Protein AF-A0A7X3RBG2-F1 (afdb_monomer_lite)

Sequence (226 aa):
MPNIDRRIVFILVALAVIIPMLLSINLTVSLSEPTLKFYTYVETLPAGSTIMVAFDYGPSSLAELNPMAKALLKQCFDRDIRVIGITLVVDALTLANALIQEVAAEKGAVEGEDYVFLGFRPGAVQVILGMGTDIASVYDTDYNGTAIGEIPMMQDITNYDQIDLLVDFASSDTVESWIIYANVQYDQKIAAGVTGVIIAQMFPYLQTGQLVGLLSGILGAAEYEN

Radius of gyration: 20.17 Å; chains: 1; bounding box: 55×37×64 Å

Structure (mmCIF, N/CA/C/O backbone):
data_AF-A0A7X3RBG2-F1
#
_entry.id   AF-A0A7X3RBG2-F1
#
loop_
_atom_site.group_PDB
_atom_site.id
_atom_site.type_symbol
_atom_site.label_atom_id
_atom_site.label_alt_id
_atom_site.label_comp_id
_atom_site.label_asym_id
_atom_site.label_entity_id
_atom_site.label_seq_id
_atom_site.pdbx_PDB_ins_code
_atom_site.Cartn_x
_atom_site.Cartn_y
_atom_site.Cartn_z
_atom_site.occupancy
_atom_site.B_iso_or_equiv
_atom_site.auth_seq_id
_atom_site.auth_comp_id
_atom_site.auth_asym_id
_atom_site.auth_atom_id
_atom_site.pdbx_PDB_model_num
ATOM 1 N N . MET A 1 1 ? 38.662 3.212 -44.322 1.00 49.75 1 MET A N 1
ATOM 2 C CA . MET A 1 1 ? 37.472 3.173 -43.444 1.00 49.75 1 MET A CA 1
ATOM 3 C C . MET A 1 1 ? 36.313 3.768 -44.229 1.00 49.75 1 MET A C 1
ATOM 5 O O . MET A 1 1 ? 36.508 4.858 -44.757 1.00 49.75 1 MET A O 1
ATOM 9 N N . PRO A 1 2 ? 35.184 3.066 -44.422 1.00 52.75 2 PRO A N 1
ATOM 10 C CA . PRO A 1 2 ? 34.081 3.589 -45.221 1.00 52.75 2 PRO A CA 1
ATOM 11 C C . PRO A 1 2 ? 33.508 4.831 -44.537 1.00 52.75 2 PRO A C 1
ATOM 13 O O . PRO A 1 2 ? 33.156 4.789 -43.360 1.00 52.75 2 PRO A O 1
ATOM 16 N N . ASN A 1 3 ? 33.457 5.939 -45.269 1.00 66.00 3 ASN A N 1
ATOM 17 C CA . ASN A 1 3 ? 32.919 7.208 -44.798 1.00 66.00 3 ASN A CA 1
ATOM 18 C C . ASN A 1 3 ? 31.389 7.127 -44.932 1.00 66.00 3 ASN A C 1
ATOM 20 O O . ASN A 1 3 ? 30.832 7.521 -45.954 1.00 66.00 3 ASN A O 1
ATOM 24 N N . ILE A 1 4 ? 30.724 6.481 -43.967 1.00 72.62 4 ILE A N 1
ATOM 25 C CA . ILE A 1 4 ? 29.260 6.373 -43.966 1.00 72.62 4 ILE A CA 1
ATOM 26 C C . 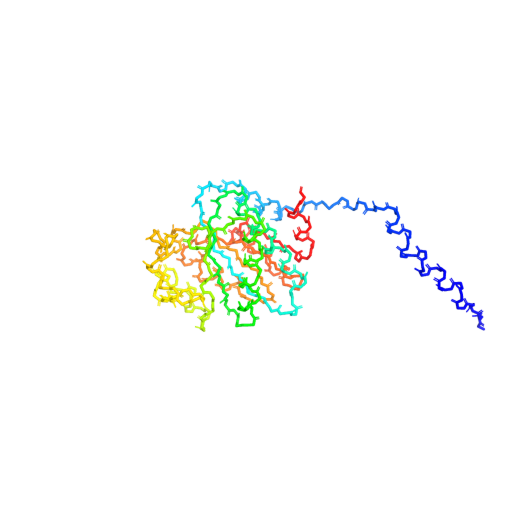ILE A 1 4 ? 28.691 7.788 -43.840 1.00 72.62 4 ILE A C 1
ATOM 28 O O . ILE A 1 4 ? 28.940 8.484 -42.854 1.00 72.62 4 ILE A O 1
ATOM 32 N N . ASP A 1 5 ? 27.938 8.211 -44.855 1.00 80.88 5 ASP A N 1
ATOM 33 C CA . ASP A 1 5 ? 27.254 9.499 -44.857 1.00 80.88 5 ASP A CA 1
ATOM 34 C C . ASP A 1 5 ? 26.276 9.549 -43.676 1.00 80.88 5 ASP A C 1
ATOM 36 O O . ASP A 1 5 ? 25.376 8.713 -43.541 1.00 80.88 5 ASP A O 1
ATOM 40 N N . ARG A 1 6 ? 26.452 10.550 -42.808 1.00 80.88 6 ARG A N 1
ATOM 41 C CA . ARG A 1 6 ? 25.640 10.755 -41.602 1.00 80.88 6 ARG A CA 1
ATOM 42 C C . ARG A 1 6 ? 24.146 10.825 -41.921 1.00 80.88 6 ARG A C 1
ATOM 44 O O . ARG A 1 6 ? 23.339 10.437 -41.085 1.00 80.88 6 ARG A O 1
ATOM 51 N N . ARG A 1 7 ? 23.766 11.256 -43.128 1.00 87.44 7 ARG A N 1
ATOM 52 C CA . ARG A 1 7 ? 22.367 11.297 -43.585 1.00 87.44 7 ARG A CA 1
ATOM 53 C C . ARG A 1 7 ? 21.734 9.909 -43.642 1.00 87.44 7 ARG A C 1
ATOM 55 O O . ARG A 1 7 ? 20.583 9.760 -43.251 1.00 87.44 7 ARG A O 1
ATOM 62 N N . ILE A 1 8 ? 22.488 8.896 -44.069 1.00 87.31 8 ILE A N 1
ATOM 63 C CA . ILE A 1 8 ? 22.012 7.507 -44.121 1.00 87.31 8 ILE A CA 1
ATOM 64 C C . ILE A 1 8 ? 21.794 6.983 -42.699 1.00 87.31 8 ILE A C 1
ATOM 66 O O . ILE A 1 8 ? 20.785 6.338 -42.436 1.00 87.31 8 ILE A O 1
ATOM 70 N N . VAL A 1 9 ? 22.685 7.332 -41.765 1.00 84.81 9 VAL A N 1
ATOM 71 C CA . VAL A 1 9 ? 22.522 6.991 -40.343 1.00 84.81 9 VAL A CA 1
ATOM 72 C C . VAL A 1 9 ? 21.266 7.647 -39.766 1.00 84.81 9 VAL A C 1
ATOM 74 O O . VAL A 1 9 ? 20.468 6.960 -39.138 1.00 84.81 9 VAL A O 1
ATOM 77 N N . PHE A 1 10 ? 21.031 8.937 -40.031 1.00 87.81 10 PHE A N 1
ATOM 78 C CA . PHE A 1 10 ? 19.821 9.623 -39.564 1.00 87.81 10 PHE A CA 1
ATOM 79 C C . PHE A 1 10 ? 18.537 9.039 -40.159 1.00 87.81 10 PHE A C 1
ATOM 81 O O . PHE A 1 10 ? 17.554 8.912 -39.439 1.00 87.81 10 PHE A O 1
ATOM 88 N N . ILE A 1 11 ? 18.544 8.640 -41.434 1.00 91.75 11 ILE A N 1
ATOM 89 C CA . ILE A 1 11 ? 17.393 7.977 -42.060 1.00 91.75 11 ILE A CA 1
ATOM 90 C C . ILE A 1 11 ? 17.148 6.608 -41.420 1.00 91.75 11 ILE A C 1
ATOM 92 O O . ILE A 1 11 ? 16.007 6.291 -41.105 1.00 91.75 11 ILE A O 1
ATOM 96 N N . LEU A 1 12 ? 18.192 5.812 -41.177 1.00 89.25 12 LEU A N 1
ATOM 97 C CA . LEU A 1 12 ? 18.048 4.506 -40.529 1.00 89.25 12 LEU A CA 1
ATOM 98 C C . LEU A 1 12 ? 17.534 4.628 -39.089 1.00 89.25 12 LEU A C 1
ATOM 100 O O . LEU A 1 12 ? 16.659 3.862 -38.700 1.00 89.25 12 LEU A O 1
ATOM 104 N N . VAL A 1 13 ? 18.017 5.610 -38.323 1.00 86.31 13 VAL A N 1
ATOM 105 C CA . VAL A 1 13 ? 17.517 5.890 -36.966 1.00 86.31 13 VAL A CA 1
ATOM 106 C C . VAL A 1 13 ? 16.071 6.390 -37.006 1.00 86.31 13 VAL A C 1
ATOM 108 O O . VAL A 1 13 ? 15.242 5.908 -36.241 1.00 86.31 13 VAL A O 1
ATOM 111 N N . ALA A 1 14 ? 15.735 7.303 -37.923 1.00 89.88 14 ALA A N 1
ATOM 112 C CA . ALA A 1 14 ? 14.367 7.792 -38.086 1.00 89.88 14 ALA A CA 1
ATOM 113 C C . ALA A 1 14 ? 13.408 6.655 -38.458 1.00 89.88 14 ALA A C 1
ATOM 115 O O . ALA A 1 14 ? 12.343 6.537 -37.865 1.00 89.88 14 ALA A O 1
ATOM 116 N N . LEU A 1 15 ? 13.803 5.774 -39.380 1.00 91.62 15 LEU A N 1
ATOM 117 C CA . LEU A 1 15 ? 13.029 4.585 -39.729 1.00 91.62 15 LEU A CA 1
ATOM 118 C C . LEU A 1 15 ? 12.917 3.615 -38.546 1.00 91.62 15 LEU A C 1
ATOM 120 O O . LEU A 1 15 ? 11.834 3.094 -38.314 1.00 91.62 15 LEU A O 1
ATOM 124 N N . ALA A 1 16 ? 13.972 3.423 -37.752 1.00 84.31 16 ALA A N 1
ATOM 125 C CA . ALA A 1 16 ? 13.932 2.567 -36.565 1.00 84.31 16 ALA A CA 1
ATOM 126 C C . ALA A 1 16 ? 12.965 3.067 -35.475 1.00 84.31 16 ALA A C 1
ATOM 128 O O . ALA A 1 16 ? 12.502 2.259 -34.679 1.00 84.31 16 ALA A O 1
ATOM 129 N N . VAL A 1 17 ? 12.636 4.364 -35.448 1.00 83.31 17 VAL A N 1
ATOM 130 C CA . VAL A 1 17 ? 11.634 4.941 -34.531 1.00 83.31 17 VAL A CA 1
ATOM 131 C C . VAL A 1 17 ? 10.245 4.993 -35.178 1.00 83.31 17 VAL A C 1
ATOM 133 O O . VAL A 1 17 ? 9.259 4.587 -34.568 1.00 83.31 17 VAL A O 1
ATOM 136 N N . ILE A 1 18 ? 10.156 5.445 -36.432 1.00 86.06 18 ILE A N 1
ATOM 137 C CA . ILE A 1 18 ? 8.888 5.621 -37.154 1.00 86.06 18 ILE A CA 1
ATOM 138 C C . ILE A 1 18 ? 8.233 4.271 -37.467 1.00 86.06 18 ILE A C 1
ATOM 140 O O . ILE A 1 18 ? 7.017 4.152 -37.357 1.00 86.06 18 ILE A O 1
ATOM 144 N N . ILE A 1 19 ? 9.008 3.248 -37.844 1.00 84.62 19 ILE A N 1
ATOM 145 C CA . ILE A 1 19 ? 8.462 1.941 -38.235 1.00 84.62 19 ILE A CA 1
ATOM 146 C C . ILE A 1 19 ? 7.729 1.264 -37.061 1.00 84.62 19 ILE A C 1
ATOM 148 O O . ILE A 1 19 ? 6.564 0.922 -37.254 1.00 84.62 19 ILE A O 1
ATOM 152 N N . PRO A 1 20 ? 8.309 1.110 -35.849 1.00 75.38 20 PRO A N 1
ATOM 153 C CA . PRO A 1 20 ? 7.576 0.557 -34.707 1.00 75.38 20 PRO A CA 1
ATOM 154 C C . PRO A 1 20 ? 6.354 1.392 -34.310 1.00 75.38 20 PRO A C 1
ATOM 156 O O . PRO A 1 20 ? 5.324 0.820 -33.964 1.00 75.38 20 PRO A O 1
ATOM 159 N N . MET A 1 21 ? 6.445 2.726 -34.404 1.00 77.25 21 MET A N 1
ATOM 160 C CA . MET A 1 21 ? 5.321 3.626 -34.111 1.00 77.25 21 MET A CA 1
ATOM 161 C C . MET A 1 21 ? 4.158 3.459 -35.099 1.00 77.25 21 MET A C 1
ATOM 163 O O . MET A 1 21 ? 3.005 3.467 -34.681 1.00 77.25 21 MET A O 1
ATOM 167 N N . LEU A 1 22 ? 4.440 3.299 -36.398 1.00 79.31 22 LEU A N 1
ATOM 168 C CA . LEU A 1 22 ? 3.416 3.084 -37.429 1.00 79.31 22 LEU A CA 1
ATOM 169 C C . LEU A 1 22 ? 2.857 1.660 -37.424 1.00 79.31 22 LEU A C 1
ATOM 171 O O . LEU A 1 22 ? 1.724 1.451 -37.850 1.00 79.31 22 LEU A O 1
ATOM 175 N N . LEU A 1 23 ? 3.651 0.683 -36.985 1.00 75.25 23 LEU A N 1
ATOM 176 C CA . LEU A 1 23 ? 3.256 -0.721 -37.004 1.00 75.25 23 LEU A CA 1
ATOM 177 C C . LEU A 1 23 ? 2.390 -1.144 -35.817 1.00 75.25 23 LEU A C 1
ATOM 179 O O . LEU A 1 23 ? 1.984 -2.301 -35.820 1.00 75.25 23 LEU A O 1
ATOM 183 N N . SER A 1 24 ? 2.099 -0.259 -34.847 1.00 55.47 24 SER A N 1
ATOM 184 C CA . SER A 1 24 ? 1.293 -0.565 -33.649 1.00 55.47 24 SER A CA 1
ATOM 185 C C . SER A 1 24 ? 1.546 -1.993 -33.174 1.00 55.47 24 SER A C 1
ATOM 187 O O . SER A 1 24 ? 0.630 -2.816 -33.161 1.00 55.47 24 SER A O 1
ATOM 189 N N . ILE A 1 25 ? 2.820 -2.325 -32.924 1.00 57.72 25 ILE A N 1
ATOM 190 C CA . ILE A 1 25 ? 3.200 -3.675 -32.515 1.00 57.72 25 ILE A CA 1
ATOM 191 C C . ILE A 1 25 ? 2.543 -3.907 -31.156 1.00 57.72 25 ILE A C 1
ATOM 193 O O . ILE A 1 25 ? 3.086 -3.541 -30.118 1.00 57.72 25 ILE A O 1
ATOM 197 N N . ASN A 1 26 ? 1.350 -4.493 -31.187 1.00 51.88 26 ASN A N 1
ATOM 198 C CA . ASN A 1 26 ? 0.650 -4.994 -30.025 1.00 51.88 26 ASN A CA 1
ATOM 199 C C . ASN A 1 26 ? 1.429 -6.230 -29.585 1.00 51.88 26 ASN A C 1
ATOM 201 O O . ASN A 1 26 ? 1.140 -7.350 -30.004 1.00 51.88 26 ASN A O 1
ATOM 205 N N . LEU A 1 27 ? 2.493 -6.007 -28.815 1.00 57.50 27 LEU A N 1
ATOM 206 C CA . LEU A 1 27 ? 3.120 -7.062 -28.039 1.00 57.50 27 LEU A CA 1
ATOM 207 C C . LEU A 1 27 ? 2.026 -7.592 -27.119 1.00 57.50 27 LEU A C 1
ATOM 209 O O . LEU A 1 27 ? 1.618 -6.904 -26.190 1.00 57.50 27 LEU A O 1
ATOM 213 N N . THR A 1 28 ? 1.501 -8.778 -27.428 1.00 54.00 28 THR A N 1
ATOM 214 C CA . THR A 1 28 ? 0.614 -9.494 -26.516 1.00 54.00 28 THR A CA 1
ATOM 215 C C . THR A 1 28 ? 1.400 -9.713 -25.235 1.00 54.00 28 THR A C 1
ATOM 217 O O . THR A 1 28 ? 2.321 -10.531 -25.197 1.00 54.00 28 THR A O 1
ATOM 220 N N . VAL A 1 29 ? 1.087 -8.925 -24.213 1.00 61.50 29 VAL A N 1
ATOM 221 C CA . VAL A 1 29 ? 1.675 -9.092 -22.895 1.00 61.50 29 VAL A CA 1
ATOM 222 C C . VAL A 1 29 ? 1.041 -10.355 -22.327 1.00 61.50 29 VAL A C 1
ATOM 224 O O . VAL A 1 29 ? -0.153 -10.396 -22.048 1.00 61.50 29 VAL A O 1
ATOM 227 N N . SER A 1 30 ? 1.807 -11.442 -22.283 1.00 65.62 30 SER A N 1
ATOM 228 C CA . SER A 1 30 ? 1.330 -12.683 -21.682 1.00 65.62 30 SER A CA 1
ATOM 229 C C . SER A 1 30 ? 1.331 -12.495 -20.172 1.00 65.62 30 SER A C 1
ATOM 231 O O . SER A 1 30 ? 2.406 -12.436 -19.586 1.00 65.62 30 SER A O 1
ATOM 233 N N . LEU A 1 31 ? 0.145 -12.436 -19.566 1.00 75.19 31 LEU A N 1
ATOM 234 C CA . LEU A 1 31 ? -0.041 -12.402 -18.115 1.00 75.19 31 LEU A CA 1
ATOM 235 C C . LEU A 1 31 ? 0.799 -13.489 -17.436 1.00 75.19 31 LEU A C 1
ATOM 237 O O . LEU A 1 31 ? 0.636 -14.682 -17.719 1.00 75.19 31 LEU A O 1
ATOM 241 N N . SER A 1 32 ? 1.699 -13.084 -16.541 1.00 85.06 32 SER A N 1
ATOM 242 C CA . SER A 1 32 ? 2.432 -14.033 -15.712 1.00 85.06 32 SER A CA 1
ATOM 243 C C . SER A 1 32 ? 1.528 -14.591 -14.605 1.00 85.06 32 SER A C 1
ATOM 245 O O . SER A 1 32 ? 0.623 -13.918 -14.109 1.00 85.06 32 SER A O 1
ATOM 247 N N . GLU A 1 33 ? 1.759 -15.844 -14.196 1.00 88.75 33 GLU A N 1
ATOM 248 C CA . GLU A 1 33 ? 0.973 -16.482 -13.128 1.00 88.75 33 GLU A CA 1
ATOM 249 C C . GLU A 1 33 ? 0.966 -15.672 -11.809 1.00 88.75 33 GLU A C 1
ATOM 251 O O . GLU A 1 33 ? -0.105 -15.556 -11.206 1.00 88.75 33 GLU A O 1
ATOM 256 N N . PRO A 1 34 ? 2.089 -15.073 -11.349 1.00 91.00 34 PRO A N 1
ATOM 257 C CA . PRO A 1 34 ? 2.092 -14.247 -10.140 1.00 91.00 34 PRO A CA 1
ATOM 258 C C . PRO A 1 34 ? 1.221 -12.990 -10.255 1.00 91.00 34 PRO A C 1
ATOM 260 O O . PRO A 1 34 ? 0.485 -12.688 -9.312 1.00 91.00 34 PRO A O 1
ATOM 263 N N . THR A 1 35 ? 1.256 -12.309 -11.407 1.00 91.62 35 THR A N 1
ATOM 264 C CA . THR A 1 35 ? 0.418 -11.132 -11.678 1.00 91.62 35 THR A CA 1
ATOM 265 C C . THR A 1 35 ? -1.057 -11.513 -11.727 1.00 91.62 35 THR A C 1
ATOM 267 O O . THR A 1 35 ? -1.882 -10.857 -11.097 1.00 91.62 35 THR A O 1
ATOM 270 N N . LEU A 1 36 ? -1.400 -12.617 -12.400 1.00 90.38 36 LEU A N 1
ATOM 271 C CA . LEU A 1 36 ? -2.782 -13.091 -12.477 1.00 90.38 36 LEU A CA 1
ATOM 272 C C . LEU A 1 36 ? -3.336 -13.461 -11.095 1.00 90.38 36 LEU A C 1
ATOM 274 O O . LEU A 1 36 ? -4.484 -13.139 -10.797 1.00 90.38 36 LEU A O 1
ATOM 278 N N . LYS A 1 37 ? -2.534 -14.107 -10.236 1.00 92.56 37 LYS A N 1
ATOM 279 C CA . LYS A 1 37 ? -2.923 -14.394 -8.844 1.00 92.56 37 LYS A CA 1
ATOM 280 C C . LYS A 1 37 ? -3.157 -13.116 -8.053 1.00 92.56 37 LYS A C 1
ATOM 282 O O . LYS A 1 37 ? -4.169 -13.025 -7.369 1.00 92.56 37 LYS A O 1
ATOM 287 N N . PHE A 1 38 ? -2.259 -12.140 -8.185 1.00 95.56 38 PHE A N 1
ATOM 288 C CA . PHE A 1 38 ? -2.380 -10.838 -7.536 1.00 95.56 38 PHE A CA 1
ATOM 289 C C . PHE A 1 38 ? -3.678 -10.125 -7.961 1.00 95.56 38 PHE A C 1
ATOM 291 O O . PHE A 1 38 ? -4.513 -9.815 -7.113 1.00 95.56 38 PHE A O 1
ATOM 298 N N . TYR A 1 39 ? -3.897 -9.966 -9.270 1.00 95.12 39 TYR A N 1
ATOM 299 C CA . TYR A 1 39 ? -5.104 -9.348 -9.828 1.00 95.12 39 TYR A CA 1
ATOM 300 C C . TYR A 1 39 ? -6.375 -10.081 -9.405 1.00 95.12 39 TYR A C 1
ATOM 302 O O . TYR A 1 39 ? -7.311 -9.462 -8.911 1.00 95.12 39 TYR A O 1
ATOM 310 N N . THR A 1 40 ? -6.399 -11.409 -9.548 1.00 94.62 40 THR A N 1
ATOM 311 C CA . THR A 1 40 ? -7.575 -12.221 -9.209 1.00 94.62 40 THR A CA 1
ATOM 312 C C . THR A 1 40 ? -7.880 -12.160 -7.717 1.00 94.62 40 THR A C 1
ATOM 314 O O . THR A 1 40 ? -9.046 -12.124 -7.344 1.00 94.62 40 THR A O 1
ATOM 317 N N . TYR A 1 41 ? -6.862 -12.125 -6.850 1.00 96.81 41 TYR A N 1
ATOM 318 C CA . TYR A 1 41 ? -7.078 -11.984 -5.412 1.00 96.81 41 TYR A CA 1
ATOM 319 C C . TYR A 1 41 ? -7.851 -10.697 -5.123 1.00 96.81 41 TYR A C 1
ATOM 321 O O . TYR A 1 41 ? -8.933 -10.762 -4.542 1.00 96.81 41 TYR A O 1
ATOM 329 N N . VAL A 1 42 ? -7.355 -9.555 -5.618 1.00 97.75 42 VAL A N 1
ATOM 330 C CA . VAL A 1 42 ? -8.030 -8.258 -5.467 1.00 97.75 42 VAL A CA 1
ATOM 331 C C . VAL A 1 42 ? -9.416 -8.292 -6.107 1.00 97.75 42 VAL A C 1
ATOM 333 O O . VAL A 1 42 ? -10.366 -7.855 -5.472 1.00 97.75 42 VAL A O 1
ATOM 336 N N . GLU A 1 43 ? -9.564 -8.884 -7.296 1.00 96.56 43 GLU A N 1
ATOM 337 C CA . GLU A 1 43 ? -10.827 -9.005 -8.044 1.00 96.56 43 GLU A CA 1
ATOM 338 C C . GLU A 1 43 ? -11.882 -9.882 -7.353 1.00 96.56 43 GLU A C 1
ATOM 340 O O . GLU A 1 43 ? -13.066 -9.811 -7.667 1.00 96.56 43 GLU A O 1
ATOM 345 N N . THR A 1 44 ? -11.483 -10.739 -6.417 1.00 97.12 44 THR A N 1
ATOM 346 C CA . THR A 1 44 ? -12.417 -11.619 -5.696 1.00 97.12 44 THR A CA 1
ATOM 347 C C . THR A 1 44 ? -12.848 -11.067 -4.344 1.00 97.12 44 THR A C 1
ATOM 349 O O . THR A 1 44 ? -13.800 -11.591 -3.762 1.00 97.12 44 THR A O 1
ATOM 352 N N . LEU A 1 45 ? -12.205 -10.000 -3.857 1.00 98.06 45 LEU A N 1
ATOM 353 C CA . LEU A 1 45 ? -12.606 -9.350 -2.611 1.00 98.06 45 LEU A CA 1
ATOM 354 C C . LEU A 1 45 ? -14.012 -8.749 -2.746 1.00 98.06 45 LEU A C 1
ATOM 356 O O . LEU A 1 45 ? -14.327 -8.182 -3.799 1.00 98.06 45 LEU A O 1
ATOM 360 N N . PRO A 1 46 ? -14.875 -8.876 -1.728 1.00 97.88 46 PRO A N 1
ATOM 361 C CA . PRO A 1 46 ? -16.196 -8.267 -1.747 1.00 97.88 46 PRO A CA 1
ATOM 362 C C . PRO A 1 46 ? -16.109 -6.734 -1.704 1.00 97.88 46 PRO A C 1
ATOM 364 O O . PRO A 1 46 ? -15.167 -6.161 -1.162 1.00 97.88 46 PRO A O 1
ATOM 367 N N . ALA A 1 47 ? -17.131 -6.065 -2.238 1.00 97.69 47 ALA A N 1
ATOM 368 C CA . ALA A 1 47 ? -17.301 -4.625 -2.054 1.00 97.69 47 ALA A CA 1
ATOM 369 C C . ALA A 1 47 ? -17.339 -4.275 -0.553 1.00 97.69 47 ALA A C 1
ATOM 371 O O . ALA A 1 47 ? -17.940 -5.001 0.244 1.00 97.69 47 ALA A O 1
ATOM 372 N N . GLY A 1 48 ? -16.701 -3.170 -0.172 1.00 96.81 48 GLY A N 1
ATOM 373 C CA . GLY A 1 48 ? -16.535 -2.737 1.218 1.00 96.81 48 GLY A CA 1
ATOM 374 C C . GLY A 1 48 ? -15.316 -3.326 1.943 1.00 96.81 48 GLY A C 1
ATOM 375 O O . GLY A 1 48 ? -15.016 -2.882 3.060 1.00 96.81 48 GLY A O 1
ATOM 376 N N . SER A 1 49 ? -14.597 -4.271 1.320 1.00 98.56 49 SER A N 1
ATOM 377 C CA . SER A 1 49 ? -13.285 -4.732 1.794 1.00 98.56 49 SER A CA 1
ATOM 378 C C . SER A 1 49 ? -12.294 -3.581 1.943 1.00 98.56 49 SER A C 1
ATOM 380 O O . SER A 1 49 ? -12.432 -2.541 1.297 1.00 98.56 49 SER A O 1
ATOM 382 N N . THR A 1 50 ? -11.275 -3.785 2.774 1.00 98.75 50 THR A N 1
ATOM 383 C CA . THR A 1 50 ? -10.220 -2.799 3.018 1.00 98.75 50 THR A CA 1
ATOM 384 C C . THR A 1 50 ? -8.858 -3.353 2.637 1.00 98.75 50 THR A C 1
ATOM 386 O O . THR A 1 50 ? -8.445 -4.406 3.123 1.00 98.75 50 THR A O 1
ATOM 389 N N . ILE A 1 51 ? -8.120 -2.602 1.822 1.00 98.75 51 ILE A N 1
ATOM 390 C CA . ILE A 1 51 ? -6.728 -2.895 1.478 1.00 98.75 51 ILE A CA 1
ATOM 391 C C . ILE A 1 51 ? -5.819 -1.820 2.068 1.00 98.75 51 ILE A C 1
ATOM 393 O O . ILE A 1 51 ? -6.047 -0.623 1.889 1.00 98.75 51 ILE A O 1
ATOM 397 N N . MET A 1 52 ? -4.751 -2.252 2.736 1.00 98.88 52 MET A N 1
ATOM 398 C CA . MET A 1 52 ? -3.653 -1.378 3.131 1.00 98.88 52 MET A CA 1
ATOM 399 C C . MET A 1 52 ? -2.595 -1.361 2.029 1.00 98.88 52 MET A C 1
ATOM 401 O O . MET A 1 52 ? -2.148 -2.414 1.583 1.00 98.88 52 MET A O 1
ATOM 405 N N . VAL A 1 53 ? -2.179 -0.175 1.595 1.00 98.88 53 VAL A N 1
ATOM 406 C CA . VAL A 1 53 ? -1.175 -0.000 0.542 1.00 98.88 53 VAL A CA 1
ATOM 407 C C . VAL A 1 53 ? 0.021 0.759 1.103 1.00 98.88 53 VAL A C 1
ATOM 409 O O . VAL A 1 53 ? -0.093 1.929 1.471 1.00 98.88 53 VAL A O 1
ATOM 412 N N . ALA A 1 54 ? 1.171 0.093 1.159 1.00 98.69 54 ALA A N 1
ATOM 413 C CA . ALA A 1 54 ? 2.451 0.702 1.480 1.00 98.69 54 ALA A CA 1
ATOM 414 C C . ALA A 1 54 ? 3.138 1.172 0.191 1.00 98.69 54 ALA A C 1
ATOM 416 O O . ALA A 1 54 ? 3.343 0.407 -0.752 1.00 98.69 54 ALA A O 1
ATOM 417 N N . PHE A 1 55 ? 3.458 2.462 0.136 1.00 98.50 55 PHE A N 1
ATOM 418 C CA . PHE A 1 55 ? 4.180 3.080 -0.972 1.00 98.50 55 PHE A CA 1
ATOM 419 C C . PHE A 1 55 ? 5.651 3.213 -0.575 1.00 98.50 55 PHE A C 1
ATOM 421 O O . PHE A 1 55 ? 6.119 4.302 -0.249 1.00 98.50 55 PHE A O 1
ATOM 428 N N . ASP A 1 56 ? 6.389 2.108 -0.557 1.00 97.81 56 ASP A N 1
ATOM 429 C CA . ASP A 1 56 ? 7.766 2.046 -0.055 1.00 97.81 56 ASP A CA 1
ATOM 430 C C . ASP A 1 56 ? 8.799 2.277 -1.175 1.00 97.81 56 ASP A C 1
ATOM 432 O O . ASP A 1 56 ? 9.762 1.527 -1.396 1.00 97.81 56 ASP A O 1
ATOM 436 N N . TYR A 1 57 ? 8.595 3.375 -1.913 1.00 96.38 57 TYR A N 1
ATOM 437 C CA . TYR A 1 57 ? 9.451 3.772 -3.025 1.00 96.38 57 TYR A CA 1
ATOM 438 C C . TYR A 1 57 ? 9.632 5.276 -3.202 1.00 96.38 57 TYR A C 1
ATOM 440 O O . TYR A 1 57 ? 8.701 6.071 -3.116 1.00 96.38 57 TYR A O 1
ATOM 448 N N . GLY A 1 58 ? 10.869 5.662 -3.512 1.00 95.12 58 GLY A N 1
ATOM 449 C CA . GLY A 1 58 ? 11.239 7.047 -3.778 1.00 95.12 58 GLY A CA 1
ATOM 450 C C . GLY A 1 58 ? 11.260 7.406 -5.271 1.00 95.12 58 GLY A C 1
ATOM 451 O O . GLY A 1 58 ? 10.987 6.576 -6.144 1.00 95.12 58 GLY A O 1
ATOM 452 N N . PRO A 1 59 ? 11.676 8.643 -5.599 1.00 94.75 59 PRO A N 1
ATOM 453 C CA . PRO A 1 59 ? 11.748 9.135 -6.977 1.00 94.75 59 PRO A CA 1
ATOM 454 C C . PRO A 1 59 ? 12.596 8.282 -7.937 1.00 94.75 59 PRO A C 1
ATOM 456 O O . PRO A 1 59 ? 12.360 8.304 -9.143 1.00 94.75 59 PRO A O 1
ATOM 459 N N . SER A 1 60 ? 13.583 7.536 -7.430 1.00 93.94 60 SER A N 1
ATOM 460 C CA . SER A 1 60 ? 14.490 6.708 -8.239 1.00 93.94 60 SER A CA 1
ATOM 461 C C . SER A 1 60 ? 13.826 5.471 -8.853 1.00 93.94 60 SER A C 1
ATOM 463 O O . SER A 1 60 ? 14.261 5.026 -9.911 1.00 93.94 60 SER A O 1
ATOM 465 N N . SER A 1 61 ? 12.786 4.930 -8.217 1.00 94.56 61 SER A N 1
ATOM 466 C CA . SER A 1 61 ? 12.040 3.736 -8.648 1.00 94.56 61 SER A CA 1
ATOM 467 C C . SER A 1 61 ? 10.595 4.052 -9.059 1.00 94.56 61 SER A C 1
ATOM 469 O O . SER A 1 61 ? 9.855 3.165 -9.489 1.00 94.56 61 SER A O 1
ATOM 471 N N . LEU A 1 62 ? 10.220 5.335 -9.014 1.00 94.06 62 LEU A N 1
ATOM 472 C CA . LEU A 1 62 ? 8.915 5.876 -9.398 1.00 94.06 62 LEU A CA 1
ATOM 473 C C . LEU A 1 62 ? 8.408 5.333 -10.739 1.00 94.06 62 LEU A C 1
ATOM 475 O O . LEU A 1 62 ? 7.263 4.905 -10.840 1.00 94.06 62 LEU A O 1
ATOM 479 N N . ALA A 1 63 ? 9.254 5.356 -11.770 1.00 92.31 63 ALA A N 1
ATOM 480 C CA . ALA A 1 63 ? 8.855 4.972 -13.123 1.00 92.31 63 ALA A CA 1
ATOM 481 C C . ALA A 1 63 ? 8.438 3.495 -13.237 1.00 92.31 63 ALA A C 1
ATOM 483 O O . ALA A 1 63 ? 7.672 3.155 -14.134 1.00 92.31 63 ALA A O 1
ATOM 484 N N . GLU A 1 64 ? 8.925 2.631 -12.340 1.00 93.12 64 GLU A N 1
ATOM 485 C CA . GLU A 1 64 ? 8.551 1.216 -12.300 1.00 93.12 64 GLU A CA 1
ATOM 486 C C . GLU A 1 64 ? 7.331 0.968 -11.412 1.00 93.12 64 GLU A C 1
ATOM 488 O O . GLU A 1 64 ? 6.435 0.226 -11.802 1.00 93.12 64 GLU A O 1
ATOM 493 N N . LEU A 1 65 ? 7.299 1.576 -10.224 1.00 95.88 65 LEU A N 1
ATOM 494 C CA . LEU A 1 65 ? 6.358 1.200 -9.165 1.00 95.88 65 LEU A CA 1
ATOM 495 C C . LEU A 1 65 ? 5.062 2.009 -9.187 1.00 95.88 65 LEU A C 1
ATOM 497 O O . LEU A 1 65 ? 3.988 1.467 -8.934 1.00 95.88 65 LEU A O 1
ATOM 501 N N . ASN A 1 66 ? 5.139 3.288 -9.554 1.00 95.75 66 ASN A N 1
ATOM 502 C CA . ASN A 1 66 ? 3.980 4.177 -9.560 1.00 95.75 66 ASN A CA 1
ATOM 503 C C . ASN A 1 66 ? 2.868 3.729 -10.520 1.00 95.75 66 ASN A C 1
ATOM 505 O O . ASN A 1 66 ? 1.705 3.816 -10.135 1.00 95.75 66 ASN A O 1
ATOM 509 N N . PRO A 1 67 ? 3.168 3.219 -11.734 1.00 95.62 67 PRO A N 1
ATOM 510 C CA . PRO A 1 67 ? 2.137 2.656 -12.603 1.00 95.62 67 PRO A CA 1
ATOM 511 C C . PRO A 1 67 ? 1.429 1.440 -11.989 1.00 95.62 67 PRO A C 1
ATOM 513 O O . PRO A 1 67 ? 0.216 1.325 -12.126 1.00 95.62 67 PRO A O 1
ATOM 516 N N . MET A 1 68 ? 2.146 0.570 -11.265 1.00 96.12 68 MET A N 1
ATOM 517 C CA . MET A 1 68 ? 1.531 -0.585 -10.595 1.00 96.12 68 MET A CA 1
ATOM 518 C C . MET A 1 68 ? 0.605 -0.147 -9.458 1.00 96.12 68 MET A C 1
ATOM 520 O O . MET A 1 68 ? -0.533 -0.602 -9.377 1.00 96.12 68 MET A O 1
ATOM 524 N N . ALA A 1 69 ? 1.072 0.779 -8.618 1.00 97.88 69 ALA A N 1
ATOM 525 C CA . ALA A 1 69 ? 0.268 1.330 -7.536 1.00 97.88 69 ALA A CA 1
ATOM 526 C C . ALA A 1 69 ? -0.977 2.051 -8.072 1.00 97.88 69 ALA A C 1
ATOM 528 O O . ALA A 1 69 ? -2.079 1.845 -7.568 1.00 97.88 69 ALA A O 1
ATOM 529 N N . LYS A 1 70 ? -0.827 2.820 -9.159 1.00 97.81 70 LYS A N 1
ATOM 530 C CA . LYS A 1 70 ? -1.945 3.449 -9.869 1.00 97.81 70 LYS A CA 1
ATOM 531 C C . LYS A 1 70 ? -2.976 2.421 -10.336 1.00 97.81 70 LYS A C 1
ATOM 533 O O . LYS A 1 70 ? -4.168 2.635 -10.134 1.00 97.81 70 LYS A O 1
ATOM 538 N N . ALA A 1 71 ? -2.529 1.328 -10.949 1.00 96.75 71 ALA A N 1
ATOM 539 C CA . ALA A 1 71 ? -3.414 0.296 -11.473 1.00 96.75 71 ALA A CA 1
ATOM 540 C C . ALA A 1 71 ? -4.189 -0.424 -10.351 1.00 96.75 71 ALA A C 1
ATOM 542 O O . ALA A 1 71 ? -5.405 -0.585 -10.467 1.00 96.75 71 ALA A O 1
ATOM 543 N N . LEU A 1 72 ? -3.529 -0.753 -9.230 1.00 98.25 72 LEU A N 1
ATOM 544 C CA . LEU A 1 72 ? -4.197 -1.298 -8.041 1.00 98.25 72 LEU A CA 1
ATOM 545 C C . LEU A 1 72 ? -5.260 -0.335 -7.505 1.00 98.25 72 LEU A C 1
ATOM 547 O O . LEU A 1 72 ? -6.403 -0.738 -7.323 1.00 98.25 72 LEU A O 1
ATOM 551 N N . LEU A 1 73 ? -4.903 0.935 -7.279 1.00 98.69 73 LEU A N 1
ATOM 552 C CA . LEU A 1 73 ? -5.834 1.936 -6.746 1.00 98.69 73 LEU A CA 1
ATOM 553 C C . LEU A 1 73 ? -7.078 2.082 -7.629 1.00 98.69 73 LEU A C 1
ATOM 555 O O . LEU A 1 73 ? -8.192 2.160 -7.116 1.00 98.69 73 LEU A O 1
ATOM 559 N N . LYS A 1 74 ? -6.903 2.068 -8.957 1.00 98.44 74 LYS A N 1
ATOM 560 C CA . LYS A 1 74 ? -8.026 2.092 -9.902 1.00 98.44 74 LYS A CA 1
ATOM 561 C C . LYS A 1 74 ? -8.950 0.897 -9.714 1.00 98.44 74 LYS A C 1
ATOM 563 O O . LYS A 1 74 ? -10.154 1.106 -9.629 1.00 98.44 74 LYS A O 1
ATOM 568 N N . GLN A 1 75 ? -8.400 -0.316 -9.629 1.00 98.00 75 GLN A N 1
ATOM 569 C CA . GLN A 1 75 ? -9.206 -1.515 -9.404 1.00 98.00 75 GLN A CA 1
ATOM 570 C C . GLN A 1 75 ? -9.909 -1.473 -8.044 1.00 98.00 75 GLN A C 1
ATOM 572 O O . GLN A 1 75 ? -11.070 -1.860 -7.964 1.00 98.00 75 GLN A O 1
ATOM 577 N N . CYS A 1 76 ? -9.243 -0.986 -6.990 1.00 98.62 76 CYS A N 1
ATOM 578 C CA . CYS A 1 76 ? -9.865 -0.844 -5.677 1.00 98.62 76 CYS A CA 1
ATOM 579 C C . CYS A 1 76 ? -11.106 0.052 -5.751 1.00 98.62 76 CYS A C 1
ATOM 581 O O . CYS A 1 76 ? -12.193 -0.375 -5.371 1.00 98.62 76 CYS A O 1
ATOM 583 N N . PHE A 1 77 ? -10.969 1.258 -6.306 1.00 98.56 77 PHE A N 1
ATOM 584 C CA . PHE A 1 77 ? -12.084 2.201 -6.389 1.00 98.56 77 PHE A CA 1
ATOM 585 C C . PHE A 1 77 ? -13.174 1.763 -7.375 1.00 98.56 77 PHE A C 1
ATOM 587 O O . PHE A 1 77 ? -14.346 1.981 -7.104 1.00 98.56 77 PHE A O 1
ATOM 594 N N . ASP A 1 78 ? -12.829 1.084 -8.475 1.00 97.88 78 ASP A N 1
ATOM 595 C CA . ASP A 1 78 ? -13.826 0.511 -9.397 1.00 97.88 78 ASP A CA 1
ATOM 596 C C . ASP A 1 78 ? -14.668 -0.611 -8.755 1.00 97.88 78 ASP A C 1
ATOM 598 O O . ASP A 1 78 ? -15.730 -0.958 -9.277 1.00 97.88 78 ASP A O 1
ATOM 602 N N . ARG A 1 79 ? -14.196 -1.197 -7.646 1.00 97.75 79 ARG A N 1
ATOM 603 C CA . ARG A 1 79 ? -14.827 -2.330 -6.948 1.00 97.75 79 ARG A CA 1
ATOM 604 C C . ARG A 1 79 ? -15.335 -1.982 -5.547 1.00 97.75 79 ARG A C 1
ATOM 606 O O . ARG A 1 79 ? -15.608 -2.895 -4.767 1.00 97.75 79 ARG A O 1
ATOM 613 N N . ASP A 1 80 ? -15.445 -0.695 -5.225 1.00 98.00 80 ASP A N 1
ATOM 614 C CA . ASP A 1 80 ? -15.850 -0.205 -3.901 1.00 98.00 80 ASP A CA 1
ATOM 615 C C . ASP A 1 80 ? -14.986 -0.790 -2.760 1.00 98.00 80 ASP A C 1
ATOM 617 O O . ASP A 1 80 ? -15.477 -1.122 -1.678 1.00 98.00 80 ASP A O 1
ATOM 621 N N . ILE A 1 81 ? -13.687 -0.976 -3.012 1.00 98.69 81 ILE A N 1
ATOM 622 C CA . ILE A 1 81 ? -12.701 -1.378 -2.005 1.00 98.69 81 ILE A CA 1
ATOM 623 C C . ILE A 1 81 ? -12.090 -0.124 -1.392 1.00 98.69 81 ILE A C 1
ATOM 625 O O . ILE A 1 81 ? -11.549 0.737 -2.090 1.00 98.69 81 ILE A O 1
ATOM 629 N N . ARG A 1 82 ? -12.105 -0.079 -0.061 1.00 98.75 82 ARG A N 1
ATOM 630 C CA . ARG A 1 82 ? -11.529 1.002 0.727 1.00 98.75 82 ARG A CA 1
ATOM 631 C C . ARG A 1 82 ? -10.009 0.884 0.802 1.00 98.75 82 ARG A C 1
ATOM 633 O O . ARG A 1 82 ? -9.474 -0.216 0.946 1.00 98.75 82 ARG A O 1
ATOM 640 N N . VAL A 1 83 ? -9.302 2.011 0.754 1.00 98.81 83 VAL A N 1
ATOM 641 C CA . VAL A 1 83 ? -7.830 2.048 0.737 1.00 98.81 83 VAL A CA 1
ATOM 642 C C . VAL A 1 83 ? -7.261 2.796 1.941 1.00 98.81 83 VAL A C 1
ATOM 644 O O . VAL A 1 83 ? -7.541 3.973 2.143 1.00 98.81 83 VAL A O 1
ATOM 647 N N . ILE A 1 84 ? -6.380 2.144 2.701 1.00 98.88 84 ILE A N 1
ATOM 648 C CA . ILE A 1 84 ? -5.534 2.798 3.711 1.00 98.88 84 ILE A CA 1
ATOM 649 C C . ILE A 1 84 ? -4.117 2.893 3.155 1.00 98.88 84 ILE A C 1
ATOM 651 O O . ILE A 1 84 ? -3.422 1.888 3.034 1.00 98.88 84 ILE A O 1
ATOM 655 N N . GLY A 1 85 ? -3.671 4.094 2.810 1.00 98.75 85 GLY A N 1
ATOM 656 C CA . GLY A 1 85 ? -2.320 4.325 2.315 1.00 98.75 85 GLY A CA 1
ATOM 657 C C . GLY A 1 85 ? -1.339 4.672 3.436 1.00 98.75 85 GLY A C 1
ATOM 658 O O . GLY A 1 85 ? -1.637 5.507 4.291 1.00 98.75 85 GLY A O 1
ATOM 659 N N . ILE A 1 86 ? -0.143 4.090 3.396 1.00 98.75 86 ILE A N 1
ATOM 660 C CA . ILE A 1 86 ? 0.968 4.386 4.311 1.00 98.75 86 ILE A CA 1
ATOM 661 C C . ILE A 1 86 ? 2.297 4.408 3.556 1.00 98.75 86 ILE A C 1
ATOM 663 O O . ILE A 1 86 ? 2.383 4.017 2.393 1.00 98.75 86 ILE A O 1
ATOM 667 N N . THR A 1 87 ? 3.365 4.821 4.227 1.00 98.38 87 THR A N 1
ATOM 668 C CA . THR A 1 87 ? 4.722 4.512 3.774 1.00 98.38 87 THR A CA 1
ATOM 669 C C . THR A 1 87 ? 5.655 4.301 4.961 1.00 98.38 87 THR A C 1
ATOM 671 O O . THR A 1 87 ? 5.561 4.995 5.977 1.00 98.38 87 THR A O 1
ATOM 674 N N . LEU A 1 88 ? 6.569 3.345 4.830 1.00 97.88 88 LEU A N 1
ATOM 675 C CA . LEU A 1 88 ? 7.684 3.103 5.740 1.00 97.88 88 LEU A CA 1
ATOM 676 C C . LEU A 1 88 ? 8.956 3.842 5.308 1.00 97.88 88 LEU A C 1
ATOM 678 O O . LEU A 1 88 ? 9.959 3.794 6.025 1.00 97.88 88 LEU A O 1
ATOM 682 N N . VAL A 1 89 ? 8.933 4.551 4.171 1.00 95.81 89 VAL A N 1
ATOM 683 C CA . VAL A 1 89 ? 10.062 5.351 3.681 1.00 95.81 89 VAL A CA 1
ATOM 684 C C . VAL A 1 89 ? 9.674 6.823 3.546 1.00 95.81 89 VAL A C 1
ATOM 686 O O . VAL A 1 89 ? 8.714 7.199 2.880 1.00 95.81 89 VAL A O 1
ATOM 689 N N . VAL A 1 90 ? 10.454 7.704 4.172 1.00 95.06 90 VAL A N 1
ATOM 690 C CA . VAL A 1 90 ? 10.125 9.139 4.231 1.00 95.06 90 VAL A CA 1
ATOM 691 C C . VAL A 1 90 ? 10.080 9.802 2.846 1.00 95.06 90 VAL A C 1
ATOM 693 O O . VAL A 1 90 ? 9.280 10.709 2.620 1.00 95.06 90 VAL A O 1
ATOM 696 N N . ASP A 1 91 ? 10.886 9.313 1.901 1.00 93.94 91 ASP A N 1
ATOM 697 C CA . ASP A 1 91 ? 11.009 9.869 0.547 1.00 93.94 91 ASP A CA 1
ATOM 698 C C . ASP A 1 91 ? 9.753 9.665 -0.315 1.00 93.94 91 ASP A C 1
ATOM 700 O O . ASP A 1 91 ? 9.584 10.351 -1.325 1.00 93.94 91 ASP A O 1
ATOM 704 N N . ALA A 1 92 ? 8.867 8.743 0.071 1.00 95.50 92 ALA A N 1
ATOM 705 C CA . ALA A 1 92 ? 7.638 8.453 -0.658 1.00 95.50 92 ALA A CA 1
ATOM 706 C C . ALA A 1 92 ? 6.447 9.301 -0.200 1.00 95.50 92 ALA A C 1
ATOM 708 O O . ALA A 1 92 ? 5.427 9.328 -0.882 1.00 95.50 92 ALA A O 1
ATOM 709 N N . LEU A 1 93 ? 6.550 9.999 0.936 1.00 96.06 93 LEU A N 1
ATOM 710 C CA . LEU A 1 93 ? 5.403 10.595 1.626 1.00 96.06 93 LEU A CA 1
ATOM 711 C C . LEU A 1 93 ? 4.553 11.508 0.727 1.00 96.06 93 LEU A C 1
ATOM 713 O O . LEU A 1 93 ? 3.343 11.327 0.605 1.00 96.06 93 LEU A O 1
ATOM 717 N N . THR A 1 94 ? 5.187 12.484 0.076 1.00 96.25 94 THR A N 1
ATOM 718 C CA . THR A 1 94 ? 4.487 13.447 -0.789 1.00 96.25 94 THR A CA 1
ATOM 719 C C . THR A 1 94 ? 4.032 12.821 -2.101 1.00 96.25 94 THR A C 1
ATOM 721 O O . THR A 1 94 ? 2.992 13.193 -2.641 1.00 96.25 94 THR A O 1
ATOM 724 N N . LEU A 1 95 ? 4.805 11.863 -2.606 1.00 96.38 95 LEU A N 1
ATOM 725 C CA . LEU A 1 95 ? 4.536 11.163 -3.849 1.00 96.38 95 LEU A CA 1
ATOM 726 C C . LEU A 1 95 ? 3.317 10.239 -3.729 1.00 96.38 95 LEU A C 1
ATOM 728 O O . LEU A 1 95 ? 2.441 10.268 -4.589 1.00 96.38 95 LEU A O 1
ATOM 732 N N . ALA A 1 96 ? 3.257 9.455 -2.655 1.00 97.75 96 ALA A N 1
ATOM 733 C CA . ALA A 1 96 ? 2.165 8.542 -2.358 1.00 97.75 96 ALA A CA 1
ATOM 734 C C . ALA A 1 96 ? 0.843 9.300 -2.203 1.00 97.75 96 ALA A C 1
ATOM 736 O O . ALA A 1 96 ? -0.137 8.964 -2.865 1.00 97.75 96 ALA A O 1
ATOM 737 N N . ASN A 1 97 ? 0.841 10.387 -1.418 1.00 97.94 97 ASN A N 1
ATOM 738 C CA . ASN A 1 97 ? -0.339 11.237 -1.271 1.00 97.94 97 ASN A CA 1
ATOM 739 C C . ASN A 1 97 ? -0.814 11.791 -2.623 1.00 97.94 97 ASN A C 1
ATOM 741 O O . ASN A 1 97 ? -2.003 11.746 -2.929 1.00 97.94 97 ASN A O 1
ATOM 745 N N . ALA A 1 98 ? 0.115 12.288 -3.448 1.00 98.06 98 ALA A N 1
ATOM 746 C CA . ALA A 1 98 ? -0.218 12.825 -4.763 1.00 98.06 98 ALA A CA 1
ATOM 747 C C . ALA A 1 98 ? -0.836 11.763 -5.686 1.00 98.06 98 ALA A C 1
ATOM 749 O O . ALA A 1 98 ? -1.825 12.052 -6.355 1.00 98.06 98 ALA A O 1
ATOM 750 N N . LEU A 1 99 ? -0.296 10.538 -5.696 1.00 98.62 99 LEU A N 1
ATOM 751 C CA . LEU A 1 99 ? -0.841 9.448 -6.503 1.00 98.62 99 LEU A CA 1
ATOM 752 C C . LEU A 1 99 ? -2.250 9.047 -6.043 1.00 98.62 99 LEU A C 1
ATOM 754 O O . LEU A 1 99 ? -3.140 8.915 -6.881 1.00 98.62 99 LEU A O 1
ATOM 758 N N . ILE A 1 100 ? -2.469 8.862 -4.737 1.00 98.44 100 ILE A N 1
ATOM 759 C CA . ILE A 1 100 ? -3.794 8.493 -4.217 1.00 98.44 100 ILE A CA 1
ATOM 760 C C . ILE A 1 100 ? -4.815 9.573 -4.578 1.00 98.44 100 ILE A C 1
ATOM 762 O O . ILE A 1 100 ? -5.865 9.244 -5.121 1.00 98.44 100 ILE A O 1
ATOM 766 N N . GLN A 1 101 ? -4.491 10.852 -4.356 1.00 98.38 101 GLN A N 1
ATOM 767 C CA . GLN A 1 101 ? -5.378 11.968 -4.696 1.00 98.38 101 GLN A CA 1
ATOM 768 C C . GLN A 1 101 ? -5.661 12.059 -6.202 1.00 98.38 101 GLN A C 1
ATOM 770 O O . GLN A 1 101 ? -6.796 12.320 -6.594 1.00 98.38 101 GLN A O 1
ATOM 775 N N . GLU A 1 102 ? -4.657 11.824 -7.054 1.00 98.50 102 GLU A N 1
ATOM 776 C CA . GLU A 1 102 ? -4.834 11.786 -8.510 1.00 98.50 102 GLU A CA 1
ATOM 777 C C . GLU A 1 102 ? -5.850 10.711 -8.915 1.00 98.50 102 GLU A C 1
ATOM 779 O O . GLU A 1 102 ? -6.794 10.995 -9.654 1.00 98.50 102 GLU A O 1
ATOM 784 N N . VAL A 1 103 ? -5.674 9.482 -8.423 1.00 98.69 103 VAL A N 1
ATOM 785 C CA . VAL A 1 103 ? -6.538 8.353 -8.791 1.00 98.69 103 VAL A CA 1
ATOM 786 C C . VAL A 1 103 ? -7.920 8.480 -8.158 1.00 98.69 103 VAL A C 1
ATOM 788 O O . VAL A 1 103 ? -8.915 8.197 -8.822 1.00 98.69 103 VAL A O 1
ATOM 791 N N . ALA A 1 104 ? -8.007 8.960 -6.918 1.00 98.31 104 ALA A N 1
ATOM 792 C CA . ALA A 1 104 ? -9.275 9.232 -6.256 1.00 98.31 104 ALA A CA 1
ATOM 793 C C . ALA A 1 104 ? -10.089 10.278 -7.026 1.00 98.31 104 ALA A C 1
ATOM 795 O O . ALA A 1 104 ? -11.267 10.057 -7.298 1.00 98.31 104 ALA A O 1
ATOM 796 N N . ALA A 1 105 ? -9.456 11.366 -7.479 1.00 98.38 105 ALA A N 1
ATOM 797 C CA . ALA A 1 105 ? -10.110 12.367 -8.319 1.00 98.38 105 ALA A CA 1
ATOM 798 C C . ALA A 1 105 ? -10.541 11.802 -9.686 1.00 98.38 105 ALA A C 1
ATOM 800 O O . ALA A 1 105 ? -11.606 12.163 -10.185 1.00 98.38 105 ALA A O 1
ATOM 801 N N . GLU A 1 106 ? -9.743 10.909 -10.287 1.00 98.19 106 GLU A N 1
ATOM 802 C CA . GLU A 1 106 ? -10.094 10.214 -11.536 1.00 98.19 106 GLU A CA 1
ATOM 803 C C . GLU A 1 106 ? -11.327 9.310 -11.362 1.00 98.19 106 GLU A C 1
ATOM 805 O O . GLU A 1 106 ? -12.172 9.242 -12.255 1.00 98.19 106 GLU A O 1
ATOM 810 N N . LYS A 1 107 ? -11.431 8.621 -10.220 1.00 98.06 107 LYS A N 1
ATOM 811 C CA . LYS A 1 107 ? -12.472 7.622 -9.932 1.00 98.06 107 LYS A CA 1
ATOM 812 C C . LYS A 1 107 ? -13.679 8.165 -9.165 1.00 98.06 107 LYS A C 1
ATOM 814 O O . LYS A 1 107 ? -14.689 7.479 -9.077 1.00 98.06 107 LYS A O 1
ATOM 819 N N . GLY A 1 108 ? -13.605 9.397 -8.665 1.00 98.00 108 GLY A N 1
ATOM 820 C CA . GLY A 1 108 ? -14.647 9.998 -7.833 1.00 98.00 108 GLY A CA 1
ATOM 821 C C . GLY A 1 108 ? -14.699 9.443 -6.406 1.00 98.00 108 GLY A C 1
ATOM 822 O O . GLY A 1 108 ? -15.753 9.530 -5.785 1.00 98.00 108 GLY A O 1
ATOM 823 N N . ALA A 1 109 ? -13.592 8.886 -5.906 1.00 98.38 109 ALA A N 1
ATOM 824 C CA . ALA A 1 109 ? -13.487 8.368 -4.544 1.00 98.38 109 ALA A CA 1
ATOM 825 C C . ALA A 1 109 ? -13.400 9.513 -3.519 1.00 98.38 109 ALA A C 1
ATOM 827 O O . ALA A 1 109 ? -12.757 10.540 -3.764 1.00 98.38 109 ALA A O 1
ATOM 828 N N . VAL A 1 110 ? -14.037 9.331 -2.366 1.00 98.38 110 VAL A N 1
ATOM 829 C CA . VAL A 1 110 ? -14.191 10.331 -1.308 1.00 98.38 110 VAL A CA 1
ATOM 830 C C . VAL A 1 110 ? -13.197 10.073 -0.177 1.00 98.38 110 VAL A C 1
ATOM 832 O O . VAL A 1 110 ? -13.137 8.990 0.406 1.00 98.38 110 VAL A O 1
ATOM 835 N N . GLU A 1 111 ? -12.416 11.096 0.166 1.00 98.12 111 GLU A N 1
ATOM 836 C CA . GLU A 1 111 ? -11.479 11.035 1.289 1.00 98.12 111 GLU A CA 1
ATOM 837 C C . GLU A 1 111 ? -12.215 10.827 2.620 1.00 98.12 111 GLU A C 1
ATOM 839 O O . GLU A 1 111 ? -13.197 11.504 2.920 1.00 98.12 111 GLU A O 1
ATOM 844 N N . GLY A 1 112 ? -11.728 9.884 3.421 1.00 97.62 112 GLY A N 1
ATOM 845 C CA . GLY A 1 112 ? -12.295 9.481 4.705 1.00 97.62 112 GLY A CA 1
ATOM 846 C C . GLY A 1 112 ? -13.448 8.474 4.624 1.00 97.62 112 GLY A C 1
ATOM 847 O O . GLY A 1 112 ? -13.789 7.882 5.650 1.00 97.62 112 GLY A O 1
ATOM 848 N N . GLU A 1 113 ? -14.008 8.234 3.436 1.00 98.06 113 GLU A N 1
ATOM 849 C CA . GLU A 1 113 ? -15.025 7.199 3.186 1.00 98.06 113 GLU A CA 1
ATOM 850 C C . GLU A 1 113 ? -14.438 6.033 2.374 1.00 98.06 113 GLU A C 1
ATOM 852 O O . GLU A 1 113 ? -14.498 4.880 2.808 1.00 98.06 113 GLU A O 1
ATOM 857 N N . ASP A 1 114 ? -13.801 6.344 1.243 1.00 98.50 114 ASP A N 1
ATOM 858 C CA . ASP A 1 114 ? -13.228 5.362 0.317 1.00 98.50 114 ASP A CA 1
ATOM 859 C C . ASP A 1 114 ? -11.716 5.208 0.493 1.00 98.50 114 ASP A C 1
ATOM 861 O O . ASP A 1 114 ? -11.153 4.142 0.240 1.00 98.50 114 ASP A O 1
ATOM 865 N N . TYR A 1 115 ? -11.024 6.264 0.922 1.00 98.75 115 TYR A N 1
ATOM 866 C CA . TYR A 1 115 ? -9.592 6.190 1.186 1.00 98.75 115 TYR A CA 1
ATOM 867 C C . TYR A 1 115 ? -9.128 7.127 2.297 1.00 98.75 115 TYR A C 1
ATOM 869 O O . TYR A 1 115 ? -9.704 8.186 2.533 1.00 98.75 115 TYR A O 1
ATOM 877 N N . VAL A 1 116 ? -8.018 6.763 2.932 1.00 98.62 116 VAL A N 1
ATOM 878 C CA . VAL A 1 116 ? -7.267 7.620 3.852 1.00 98.62 116 VAL A CA 1
ATOM 879 C C . VAL A 1 116 ? -5.776 7.398 3.633 1.00 98.62 116 VAL A C 1
ATOM 881 O O . VAL A 1 116 ? -5.338 6.272 3.400 1.00 98.62 116 VAL A O 1
ATOM 884 N N . PHE A 1 117 ? -4.975 8.458 3.711 1.00 98.69 117 PHE A N 1
ATOM 885 C CA . PHE A 1 117 ? -3.518 8.347 3.712 1.00 98.69 117 PHE A CA 1
ATOM 886 C C . PHE A 1 117 ? -2.979 8.699 5.100 1.00 98.69 117 PHE A C 1
ATOM 888 O O . PHE A 1 117 ? -3.061 9.847 5.520 1.00 98.69 117 PHE A O 1
ATOM 895 N N . LEU A 1 118 ? -2.426 7.721 5.824 1.00 98.56 118 LEU A N 1
ATOM 896 C CA . LEU A 1 118 ? -1.875 7.934 7.172 1.00 98.56 118 LEU A CA 1
ATOM 897 C C . LEU A 1 118 ? -0.456 8.521 7.134 1.00 98.56 118 LEU A C 1
ATOM 899 O O . LEU A 1 118 ? 0.011 9.128 8.097 1.00 98.56 118 LEU A O 1
ATOM 903 N N . GLY A 1 119 ? 0.249 8.342 6.015 1.00 97.56 119 GLY A N 1
ATOM 904 C CA . GLY A 1 119 ? 1.594 8.865 5.817 1.00 97.56 119 GLY A CA 1
ATOM 905 C C . GLY A 1 119 ? 2.698 8.018 6.455 1.00 97.56 119 GLY A C 1
ATOM 906 O O . GLY A 1 119 ? 2.666 6.786 6.430 1.00 97.56 119 GLY A O 1
ATOM 907 N N . PHE A 1 120 ? 3.716 8.697 6.985 1.00 97.94 120 PHE A N 1
ATOM 908 C CA . PHE A 1 120 ? 4.973 8.104 7.445 1.00 97.94 120 PHE A CA 1
ATOM 909 C C . PHE A 1 120 ? 5.136 8.216 8.960 1.00 97.94 120 PHE A C 1
ATOM 911 O O . PHE A 1 120 ? 4.911 9.278 9.546 1.00 97.94 120 PHE A O 1
ATOM 918 N N . ARG A 1 121 ? 5.644 7.148 9.582 1.00 97.31 121 ARG A N 1
ATOM 919 C CA . ARG A 1 121 ? 6.150 7.163 10.959 1.00 97.31 121 ARG A CA 1
ATOM 920 C C . ARG A 1 121 ? 7.532 6.502 11.017 1.00 97.31 121 ARG A C 1
ATOM 922 O O . ARG A 1 121 ? 7.755 5.494 10.349 1.00 97.31 121 ARG A O 1
ATOM 929 N N . PRO A 1 122 ? 8.481 7.053 11.796 1.00 95.69 122 PRO A N 1
ATOM 930 C CA . PRO A 1 122 ? 9.806 6.462 11.926 1.00 95.69 122 PRO A CA 1
ATOM 931 C C . PRO A 1 122 ? 9.754 5.132 12.690 1.00 95.69 122 PRO A C 1
ATOM 933 O O . PRO A 1 122 ? 8.968 4.969 13.619 1.00 95.69 122 PRO A O 1
ATOM 936 N N . GLY A 1 123 ? 10.670 4.222 12.348 1.00 96.00 123 GLY A N 1
ATOM 937 C CA . GLY A 1 123 ? 10.776 2.908 12.986 1.00 96.00 123 GLY A CA 1
ATOM 938 C C . GLY A 1 123 ? 9.876 1.870 12.323 1.00 96.00 123 GLY A C 1
ATOM 939 O O . GLY A 1 123 ? 8.908 1.422 12.925 1.00 96.00 123 GLY A O 1
ATOM 940 N N . ALA A 1 124 ? 10.220 1.472 11.093 1.00 96.50 124 ALA A N 1
ATOM 941 C CA . ALA A 1 124 ? 9.434 0.553 10.267 1.00 96.50 124 ALA A CA 1
ATOM 942 C C . ALA A 1 124 ? 8.944 -0.688 11.035 1.00 96.50 124 ALA A C 1
ATOM 944 O O . ALA A 1 124 ? 7.752 -0.961 11.076 1.00 96.50 124 ALA A O 1
ATOM 945 N N . VAL A 1 125 ? 9.838 -1.388 11.738 1.00 97.31 125 VAL A N 1
ATOM 946 C CA . VAL A 1 125 ? 9.472 -2.584 12.517 1.00 97.31 125 VAL A CA 1
ATOM 947 C C . VAL A 1 125 ? 8.465 -2.264 13.627 1.00 97.31 125 VAL A C 1
ATOM 949 O O . VAL A 1 125 ? 7.515 -3.013 13.832 1.00 97.31 125 VAL A O 1
ATOM 952 N N . GLN A 1 126 ? 8.648 -1.152 14.343 1.00 98.19 126 GLN A N 1
ATOM 953 C CA . GLN A 1 126 ? 7.738 -0.729 15.408 1.00 98.19 126 GLN A CA 1
ATOM 954 C C . GLN A 1 126 ? 6.372 -0.326 14.854 1.00 98.19 126 GLN A C 1
ATOM 956 O O . GLN A 1 126 ? 5.360 -0.650 15.466 1.00 98.19 126 GLN A O 1
ATOM 961 N N . VAL A 1 127 ? 6.345 0.333 13.695 1.00 98.44 127 VAL A N 1
ATOM 962 C CA . VAL A 1 127 ? 5.115 0.689 12.981 1.00 98.44 127 VAL A CA 1
ATOM 963 C C . VAL A 1 127 ? 4.350 -0.572 12.589 1.00 98.44 127 VAL A C 1
ATOM 965 O O . VAL A 1 127 ? 3.182 -0.703 12.948 1.00 98.44 127 VAL A O 1
ATOM 968 N N . ILE A 1 128 ? 5.020 -1.534 11.942 1.00 98.62 128 ILE A N 1
ATOM 969 C CA . ILE A 1 128 ? 4.399 -2.795 11.514 1.00 98.62 128 ILE A CA 1
ATOM 970 C C . ILE A 1 128 ? 3.832 -3.556 12.720 1.00 98.62 128 ILE A C 1
ATOM 972 O O . ILE A 1 128 ? 2.684 -3.998 12.692 1.00 98.62 128 ILE A O 1
ATOM 976 N N . LEU A 1 129 ? 4.615 -3.702 13.792 1.00 98.50 129 LEU A N 1
ATOM 977 C CA . LEU A 1 129 ? 4.173 -4.424 14.986 1.00 98.50 129 LEU A CA 1
ATOM 978 C C . LEU A 1 129 ? 3.054 -3.690 15.731 1.00 98.50 129 LEU A C 1
ATOM 980 O O . LEU A 1 129 ? 2.125 -4.342 16.200 1.00 98.50 129 LEU A O 1
ATOM 984 N N . GLY A 1 130 ? 3.136 -2.361 15.828 1.00 98.38 130 GLY A N 1
ATOM 985 C CA . GLY A 1 130 ? 2.146 -1.526 16.504 1.00 98.38 130 GLY A CA 1
ATOM 986 C C . GLY A 1 130 ? 0.786 -1.573 15.815 1.00 98.38 130 GLY A C 1
ATOM 987 O O . GLY A 1 130 ? -0.217 -1.812 16.482 1.00 98.38 130 GLY A O 1
ATOM 988 N N . MET A 1 131 ? 0.754 -1.471 14.482 1.00 98.56 131 MET A N 1
ATOM 989 C CA . MET A 1 131 ? -0.488 -1.574 13.703 1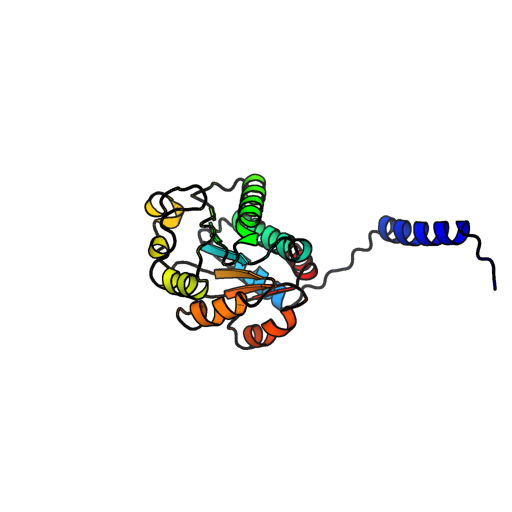.00 98.56 131 MET A CA 1
ATOM 990 C C . MET A 1 131 ? -1.148 -2.952 13.795 1.00 98.56 131 MET A C 1
ATOM 992 O O . MET A 1 131 ? -2.361 -3.049 13.646 1.00 98.56 131 MET A O 1
ATOM 996 N N . GLY A 1 132 ? -0.387 -4.007 14.100 1.00 98.00 132 GLY A N 1
ATOM 997 C CA . GLY A 1 132 ? -0.964 -5.318 14.406 1.00 98.00 132 GLY A CA 1
ATOM 998 C C . GLY A 1 132 ? -1.695 -5.375 15.749 1.00 98.00 132 GLY A C 1
ATOM 999 O O . GLY A 1 132 ? -2.499 -6.274 15.967 1.00 98.00 132 GLY A O 1
ATOM 1000 N N . THR A 1 133 ? -1.465 -4.406 16.637 1.00 97.50 133 THR A N 1
ATOM 1001 C CA . THR A 1 133 ? -2.208 -4.271 17.898 1.00 97.50 133 THR A CA 1
ATOM 1002 C C . THR A 1 133 ? -3.325 -3.238 17.799 1.00 97.50 133 THR A C 1
ATOM 1004 O O . THR A 1 133 ? -4.475 -3.567 18.082 1.00 97.50 133 THR A O 1
ATOM 1007 N N . ASP A 1 134 ? -2.985 -2.019 17.378 1.00 97.56 134 ASP A N 1
ATOM 1008 C CA . ASP A 1 134 ? -3.881 -0.872 17.246 1.00 97.56 134 ASP A CA 1
ATOM 1009 C C . ASP A 1 134 ? -3.238 0.166 16.307 1.00 97.56 134 ASP A C 1
ATOM 1011 O O . ASP A 1 134 ? -2.208 0.765 16.636 1.00 97.56 134 ASP A O 1
ATOM 1015 N N . ILE A 1 135 ? -3.839 0.396 15.139 1.00 98.19 135 ILE A N 1
ATOM 1016 C CA . ILE A 1 135 ? -3.379 1.373 14.144 1.00 98.19 135 ILE A CA 1
ATOM 1017 C C . ILE A 1 135 ? -3.388 2.791 14.724 1.00 98.19 135 ILE A C 1
ATOM 1019 O O . ILE A 1 135 ? -2.437 3.542 14.493 1.00 98.19 135 ILE A O 1
ATOM 1023 N N . ALA A 1 136 ? -4.395 3.145 15.528 1.00 96.19 136 ALA A N 1
ATOM 1024 C CA . ALA A 1 136 ? -4.522 4.481 16.108 1.00 96.19 136 ALA A CA 1
ATOM 1025 C C . ALA A 1 136 ? -3.439 4.773 17.166 1.00 96.19 136 ALA A C 1
ATOM 1027 O O . ALA A 1 136 ? -3.114 5.930 17.431 1.00 96.19 136 ALA A O 1
ATOM 1028 N N . SER A 1 137 ? -2.826 3.729 17.739 1.00 95.56 137 SER A N 1
ATOM 1029 C CA . SER A 1 137 ? -1.678 3.872 18.645 1.00 95.56 137 SER A CA 1
ATOM 1030 C C . SER A 1 137 ? -0.386 4.290 17.927 1.00 95.56 137 SER A C 1
ATOM 1032 O O . SER A 1 137 ? 0.519 4.849 18.551 1.00 95.56 137 SER A O 1
ATOM 1034 N N . VAL A 1 138 ? -0.299 4.028 16.617 1.00 97.75 138 VAL A N 1
ATOM 1035 C CA . VAL A 1 138 ? 0.847 4.372 15.762 1.00 97.75 138 VAL A CA 1
ATOM 1036 C C . VAL A 1 138 ? 0.590 5.673 15.002 1.00 97.75 138 VAL A C 1
ATOM 1038 O O . VAL A 1 138 ? 1.479 6.524 14.900 1.00 97.75 138 VAL A O 1
ATOM 1041 N N . TYR A 1 139 ? -0.628 5.828 14.488 1.00 97.38 139 TYR A N 1
ATOM 1042 C CA . TYR A 1 139 ? -1.093 6.992 13.747 1.00 97.38 139 TYR A CA 1
ATOM 1043 C C . TYR A 1 139 ? -2.241 7.645 14.518 1.00 97.38 139 TYR A C 1
ATOM 1045 O O . TYR A 1 139 ? -3.375 7.194 14.460 1.00 97.38 139 TYR A O 1
ATOM 1053 N N . ASP A 1 140 ? -1.948 8.723 15.241 1.00 94.31 140 ASP A N 1
ATOM 1054 C CA . ASP A 1 140 ? -2.961 9.515 15.952 1.00 94.31 140 ASP A CA 1
ATOM 1055 C C . ASP A 1 140 ? -3.822 10.364 14.999 1.00 94.31 140 ASP A C 1
ATOM 1057 O O . ASP A 1 140 ? -4.993 10.646 15.266 1.00 94.31 140 ASP A O 1
ATOM 1061 N N . THR A 1 141 ? -3.240 10.739 13.863 1.00 97.75 141 THR A N 1
ATOM 1062 C CA . THR A 1 141 ? -3.848 11.529 12.793 1.00 97.75 141 THR A CA 1
ATOM 1063 C C . THR A 1 141 ? -3.477 10.963 11.426 1.00 97.75 141 THR A C 1
ATOM 1065 O O . THR A 1 141 ? -2.457 10.275 11.289 1.00 97.75 141 THR A O 1
ATOM 1068 N N . ASP A 1 142 ? -4.301 11.255 10.420 1.00 97.88 142 ASP A N 1
ATOM 1069 C CA . ASP A 1 142 ? -3.943 11.058 9.018 1.00 97.88 142 ASP A CA 1
ATOM 1070 C C . ASP A 1 142 ? -2.896 12.091 8.552 1.00 97.88 142 ASP A C 1
ATOM 1072 O O . ASP A 1 142 ? -2.460 12.972 9.298 1.00 97.88 142 ASP A O 1
ATOM 1076 N N . TYR A 1 143 ? -2.492 11.998 7.287 1.00 97.06 143 TYR A N 1
ATOM 1077 C CA . TYR A 1 143 ? -1.535 12.917 6.677 1.00 97.06 143 TYR A CA 1
ATOM 1078 C C . TYR A 1 143 ? -1.987 14.390 6.697 1.00 97.06 143 TYR A C 1
ATOM 1080 O O . TYR A 1 143 ? -1.147 15.290 6.761 1.00 97.06 143 TYR A O 1
ATOM 1088 N N . ASN A 1 144 ? -3.297 14.644 6.668 1.00 95.50 144 ASN A N 1
ATOM 1089 C CA . ASN A 1 144 ? -3.885 15.983 6.664 1.00 95.50 144 ASN A CA 1
ATOM 1090 C C . ASN A 1 144 ? -4.145 16.531 8.081 1.00 95.50 144 ASN A C 1
ATOM 1092 O O . ASN A 1 144 ? -4.524 17.695 8.230 1.00 95.50 144 ASN A O 1
ATOM 1096 N N . GLY A 1 145 ? -3.877 15.737 9.122 1.00 96.81 145 GLY A N 1
ATOM 1097 C CA . GLY A 1 145 ? -4.049 16.106 10.524 1.00 96.81 145 GLY A CA 1
ATOM 1098 C C . GLY A 1 145 ? -5.438 15.802 11.092 1.00 96.81 145 GLY A C 1
ATOM 1099 O O . GLY A 1 145 ? -5.731 16.228 12.210 1.00 96.81 145 GLY A O 1
ATOM 1100 N N . THR A 1 146 ? -6.287 15.077 10.362 1.00 97.81 146 THR A N 1
ATOM 1101 C CA . THR A 1 146 ? -7.578 14.586 10.858 1.00 97.81 146 THR A CA 1
ATOM 1102 C C . THR A 1 146 ? -7.329 13.476 11.868 1.00 97.81 146 THR A C 1
ATOM 1104 O O . THR A 1 146 ? -6.575 12.543 11.588 1.00 97.81 146 THR A O 1
ATOM 1107 N N . ALA A 1 147 ? -7.942 13.543 13.049 1.00 97.31 147 ALA A N 1
ATOM 1108 C CA . ALA A 1 147 ? -7.806 12.472 14.032 1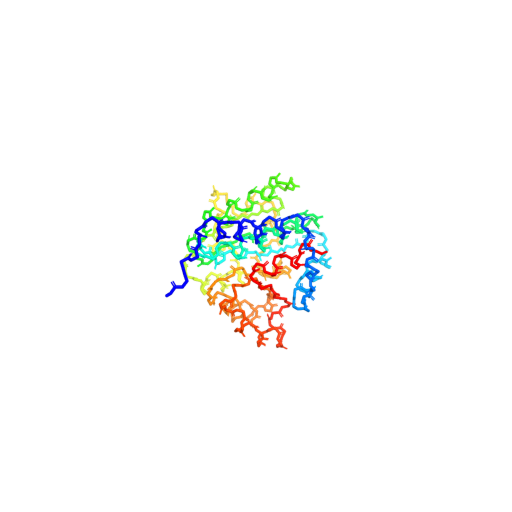.00 97.31 147 ALA A CA 1
ATOM 1109 C C . ALA A 1 147 ? -8.398 11.169 13.476 1.00 97.31 147 ALA A C 1
ATOM 1111 O O . ALA A 1 147 ? -9.511 11.185 12.959 1.00 97.31 147 ALA A O 1
ATOM 1112 N N . ILE A 1 148 ? -7.705 10.033 13.621 1.00 95.88 148 ILE A N 1
ATOM 1113 C CA . ILE A 1 148 ? -8.175 8.749 13.053 1.00 95.88 148 ILE A CA 1
ATOM 1114 C C . ILE A 1 148 ? -9.583 8.387 13.542 1.00 95.88 1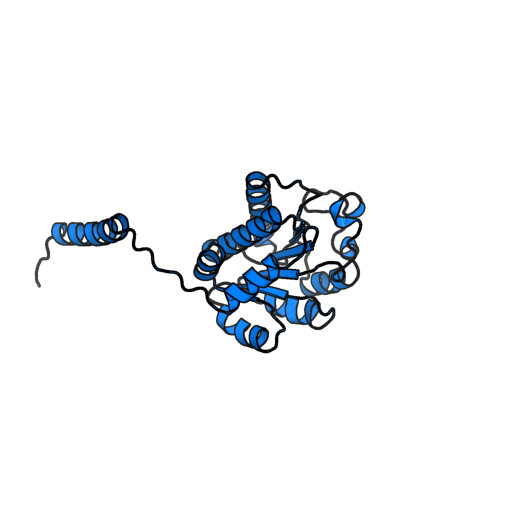48 ILE A C 1
ATOM 1116 O O . ILE A 1 148 ? -10.412 7.922 12.764 1.00 95.88 148 ILE A O 1
ATOM 1120 N N . GLY A 1 149 ? -9.887 8.690 14.806 1.00 94.12 149 GLY A N 1
ATOM 1121 C CA . GLY A 1 149 ? -11.212 8.485 15.397 1.00 94.12 149 GLY A CA 1
ATOM 1122 C C . GLY A 1 149 ? -12.324 9.390 14.851 1.00 94.12 149 GLY A C 1
ATOM 1123 O O . GLY A 1 149 ? -13.473 9.209 15.239 1.00 94.12 149 GLY A O 1
ATOM 1124 N N . GLU A 1 150 ? -12.026 10.350 13.975 1.00 96.56 150 GLU A N 1
ATOM 1125 C CA . GLU A 1 150 ? -13.015 11.182 13.271 1.00 96.56 150 GLU A CA 1
ATOM 1126 C C . GLU A 1 150 ? -13.233 10.724 11.820 1.00 96.56 150 GLU A C 1
ATOM 1128 O O . GLU A 1 150 ? -14.166 11.186 11.166 1.00 96.56 150 GLU A O 1
ATOM 1133 N N . ILE A 1 151 ? -12.407 9.799 11.320 1.00 98.12 151 ILE A N 1
ATOM 1134 C CA . ILE A 1 151 ? -12.441 9.338 9.931 1.00 98.12 151 ILE A CA 1
ATOM 1135 C C . ILE A 1 151 ? -13.476 8.206 9.800 1.00 98.12 151 ILE A C 1
ATOM 1137 O O . ILE A 1 151 ? -13.307 7.165 10.444 1.00 98.12 151 ILE A O 1
ATOM 1141 N N . PRO A 1 152 ? -14.541 8.364 8.986 1.00 97.88 152 PRO A N 1
ATOM 1142 C CA . PRO A 1 152 ? -15.630 7.388 8.896 1.00 97.88 152 PRO A CA 1
ATOM 1143 C C . PRO A 1 152 ? -15.175 5.960 8.581 1.00 97.88 152 PRO A C 1
ATOM 1145 O O . PRO A 1 152 ? -15.570 5.024 9.273 1.00 97.88 152 PRO A O 1
ATOM 1148 N N . MET A 1 153 ? -14.301 5.777 7.588 1.00 97.06 153 MET A N 1
ATOM 1149 C CA . MET A 1 153 ? -13.851 4.443 7.182 1.00 97.06 153 MET A CA 1
ATOM 1150 C C . MET A 1 153 ? -12.987 3.724 8.224 1.00 97.06 153 MET A C 1
ATOM 1152 O O . MET A 1 153 ? -12.877 2.500 8.168 1.00 97.06 153 MET A O 1
ATOM 1156 N N . MET A 1 154 ? -12.395 4.465 9.166 1.00 97.81 154 MET A N 1
ATOM 1157 C CA . MET A 1 154 ? -11.508 3.928 10.201 1.00 97.81 154 MET A CA 1
ATOM 1158 C C . MET A 1 154 ? -12.252 3.498 11.471 1.00 97.81 154 MET A C 1
ATOM 1160 O O . MET A 1 154 ? -11.652 2.841 12.315 1.00 97.81 154 MET A O 1
ATOM 1164 N N . GLN A 1 155 ? -13.544 3.821 11.618 1.00 95.19 155 GLN A N 1
ATOM 1165 C CA . GLN A 1 155 ? -14.309 3.548 12.849 1.00 95.19 155 GLN A CA 1
ATOM 1166 C C . GLN A 1 155 ? -14.343 2.064 13.232 1.00 95.19 155 GLN A C 1
ATOM 1168 O O . GLN A 1 155 ? -14.290 1.729 14.413 1.00 95.19 155 GLN A O 1
ATOM 1173 N N . ASP A 1 156 ? -14.401 1.185 12.231 1.00 93.38 156 ASP A N 1
ATOM 1174 C CA . ASP A 1 156 ? -14.473 -0.265 12.422 1.00 93.38 156 ASP A CA 1
ATOM 1175 C C . ASP A 1 156 ? -13.117 -0.959 12.207 1.00 93.38 156 ASP A C 1
ATOM 1177 O O . ASP A 1 156 ? -13.058 -2.183 12.116 1.00 93.38 156 ASP A O 1
ATOM 1181 N N . ILE A 1 157 ? -12.022 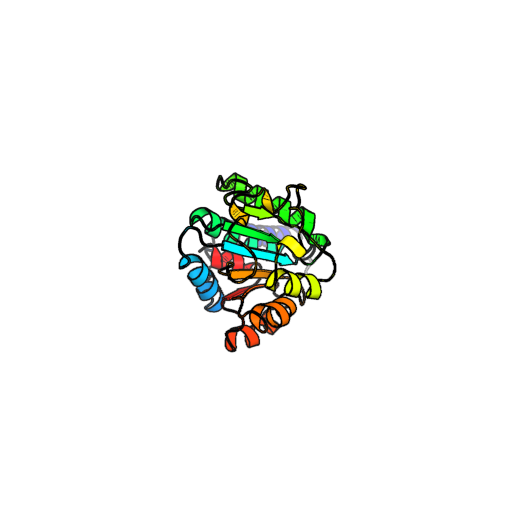-0.199 12.104 1.00 97.88 157 ILE A N 1
ATOM 1182 C CA . ILE A 1 157 ? -10.685 -0.721 11.810 1.00 97.88 157 ILE A CA 1
ATOM 1183 C C . ILE A 1 157 ? -9.781 -0.458 13.009 1.00 97.88 157 ILE A C 1
ATOM 1185 O O . ILE A 1 157 ? -9.358 0.668 13.253 1.00 97.88 157 ILE A O 1
ATOM 1189 N N . THR A 1 158 ? -9.465 -1.518 13.754 1.00 98.25 158 THR A N 1
ATOM 1190 C CA . THR A 1 158 ? -8.537 -1.435 14.890 1.00 98.25 158 THR A CA 1
ATOM 1191 C C . THR A 1 158 ? -7.127 -1.822 14.467 1.00 98.25 158 THR A C 1
ATOM 1193 O O . THR A 1 158 ? -6.172 -1.123 14.787 1.00 98.25 158 THR A O 1
ATOM 1196 N N . ASN A 1 159 ? -6.975 -2.935 13.751 1.00 98.62 159 ASN A N 1
ATOM 1197 C CA . ASN A 1 159 ? -5.677 -3.498 13.389 1.00 98.62 159 ASN A CA 1
ATOM 1198 C C . ASN A 1 159 ? -5.784 -4.335 12.100 1.00 98.62 159 ASN A C 1
ATOM 1200 O O . ASN A 1 159 ? -6.749 -4.212 11.344 1.00 98.62 159 ASN A O 1
ATOM 1204 N N . TYR A 1 160 ? -4.787 -5.183 11.843 1.00 98.62 160 TYR A N 1
ATOM 1205 C CA . TYR A 1 160 ? -4.733 -6.077 10.683 1.00 98.62 160 TYR A CA 1
ATOM 1206 C C . TYR A 1 160 ? -5.924 -7.037 10.543 1.00 98.62 160 TYR A C 1
ATOM 1208 O O . TYR A 1 160 ? -6.252 -7.410 9.422 1.00 98.62 160 TYR A O 1
ATOM 1216 N N . ASP A 1 161 ? -6.642 -7.368 11.620 1.00 98.44 161 ASP A N 1
ATOM 1217 C CA . ASP A 1 161 ? -7.809 -8.261 11.559 1.00 98.44 161 ASP A CA 1
ATOM 1218 C C . ASP A 1 161 ? -8.941 -7.708 10.667 1.00 98.44 161 ASP A C 1
ATOM 1220 O O . ASP A 1 161 ? -9.807 -8.466 10.231 1.00 98.44 161 ASP A O 1
ATOM 1224 N N . GLN A 1 162 ? -8.958 -6.394 10.401 1.00 98.50 162 GLN A N 1
ATOM 1225 C CA . GLN A 1 162 ? -9.919 -5.733 9.507 1.00 98.50 162 GLN A CA 1
ATOM 1226 C C . GLN A 1 162 ? -9.306 -5.279 8.170 1.00 98.50 162 GLN A C 1
ATOM 1228 O O . GLN A 1 162 ? -9.915 -4.486 7.449 1.00 98.50 162 GLN A O 1
ATOM 1233 N N . ILE A 1 163 ? -8.110 -5.771 7.835 1.00 98.69 163 ILE A N 1
ATOM 1234 C CA . ILE A 1 163 ? -7.402 -5.478 6.586 1.00 98.69 163 ILE A CA 1
ATOM 1235 C C . ILE A 1 163 ? -7.326 -6.753 5.739 1.00 98.69 163 ILE A C 1
ATOM 1237 O O . ILE A 1 163 ? -6.534 -7.657 6.000 1.00 98.69 163 ILE A O 1
ATOM 1241 N N . ASP A 1 164 ? -8.115 -6.813 4.667 1.00 98.69 164 ASP A N 1
ATOM 1242 C CA . ASP A 1 164 ? -8.241 -8.005 3.816 1.00 98.69 164 ASP A CA 1
ATOM 1243 C C . ASP A 1 164 ? -6.958 -8.327 3.031 1.00 98.69 164 ASP A C 1
ATOM 1245 O O . ASP A 1 164 ? -6.682 -9.484 2.684 1.00 98.69 164 ASP A O 1
ATOM 1249 N N . LEU A 1 165 ? -6.172 -7.293 2.726 1.00 98.81 165 LEU A N 1
ATOM 1250 C CA . LEU A 1 165 ? -4.896 -7.414 2.036 1.00 98.81 165 LEU A CA 1
ATOM 1251 C C . LEU A 1 165 ? -3.974 -6.250 2.391 1.00 98.81 165 LEU A C 1
ATOM 1253 O O . LEU A 1 165 ? -4.400 -5.098 2.427 1.00 98.81 165 LEU A O 1
ATOM 1257 N N . LEU A 1 166 ? -2.692 -6.555 2.575 1.00 98.81 166 LEU A N 1
ATOM 1258 C CA . LEU A 1 166 ? -1.625 -5.566 2.575 1.00 98.81 166 LEU A CA 1
ATOM 1259 C C . LEU A 1 166 ? -0.841 -5.687 1.270 1.00 98.81 166 LEU A C 1
ATOM 1261 O O . LEU A 1 166 ? -0.377 -6.774 0.924 1.00 98.81 166 LEU A O 1
ATOM 1265 N N . VAL A 1 167 ? -0.683 -4.580 0.553 1.00 98.81 167 VAL A N 1
ATOM 1266 C CA . VAL A 1 167 ? 0.148 -4.510 -0.648 1.00 98.81 167 VAL A CA 1
ATOM 1267 C C . VAL A 1 167 ? 1.324 -3.585 -0.403 1.00 98.81 167 VAL A C 1
ATOM 1269 O O . VAL A 1 167 ? 1.117 -2.411 -0.118 1.00 98.81 167 VAL A O 1
ATOM 1272 N N . ASP A 1 168 ? 2.542 -4.096 -0.565 1.00 98.75 168 ASP A N 1
ATOM 1273 C CA . ASP A 1 168 ? 3.745 -3.264 -0.547 1.00 98.75 168 ASP A CA 1
ATOM 1274 C C . ASP A 1 168 ? 4.280 -3.029 -1.965 1.00 98.75 168 ASP A C 1
ATOM 1276 O O . ASP A 1 168 ? 4.601 -3.974 -2.696 1.00 98.75 168 ASP A O 1
ATOM 1280 N N . PHE A 1 169 ? 4.377 -1.758 -2.355 1.00 98.44 169 PHE A N 1
ATOM 1281 C CA . PHE A 1 169 ? 5.116 -1.340 -3.535 1.00 98.44 169 PHE A CA 1
ATOM 1282 C C . PHE A 1 169 ? 6.521 -0.920 -3.131 1.00 98.44 169 PHE A C 1
ATOM 1284 O O . PHE A 1 169 ? 6.702 0.155 -2.572 1.00 98.44 169 PHE A O 1
ATOM 1291 N N . ALA A 1 170 ? 7.526 -1.731 -3.453 1.00 97.38 170 ALA A N 1
ATOM 1292 C CA . ALA A 1 170 ? 8.840 -1.585 -2.839 1.00 97.38 170 ALA A CA 1
ATOM 1293 C C . ALA A 1 170 ? 10.005 -1.598 -3.824 1.00 97.38 170 ALA A C 1
ATOM 1295 O O . ALA A 1 170 ? 10.023 -2.290 -4.850 1.00 97.38 170 ALA A O 1
ATOM 1296 N N . SER A 1 171 ? 11.048 -0.860 -3.448 1.00 94.44 171 SER A N 1
ATOM 1297 C CA . SER A 1 171 ? 12.357 -0.897 -4.115 1.00 94.44 171 SER A CA 1
ATOM 1298 C C . SER A 1 171 ? 13.503 -1.386 -3.223 1.00 94.44 171 SER A C 1
ATOM 1300 O O . SER A 1 171 ? 14.648 -1.417 -3.673 1.00 94.44 171 SER A O 1
ATOM 1302 N N . SER A 1 172 ? 13.193 -1.804 -1.994 1.00 92.44 172 SER A N 1
ATOM 1303 C CA . SER A 1 172 ? 14.134 -2.336 -1.002 1.00 92.44 172 SER A CA 1
ATOM 1304 C C . SER A 1 172 ? 13.496 -3.477 -0.190 1.00 92.44 172 SER A C 1
ATOM 1306 O O . SER A 1 172 ? 12.592 -4.147 -0.675 1.00 92.44 172 SER A O 1
ATOM 1308 N N . ASP A 1 173 ? 13.982 -3.705 1.028 1.00 94.25 173 ASP A N 1
ATOM 1309 C CA . ASP A 1 173 ? 13.673 -4.811 1.945 1.00 94.25 173 ASP A CA 1
ATOM 1310 C C . ASP A 1 173 ? 12.387 -4.638 2.787 1.00 94.25 173 ASP A C 1
ATOM 1312 O O . ASP A 1 173 ? 12.171 -5.339 3.786 1.00 94.25 173 ASP A O 1
ATOM 1316 N N . THR A 1 174 ? 11.528 -3.678 2.436 1.00 97.31 174 THR A N 1
ATOM 1317 C CA . THR A 1 174 ? 10.284 -3.426 3.180 1.00 97.31 174 THR A CA 1
ATOM 1318 C C . THR A 1 174 ? 9.314 -4.593 3.049 1.00 97.31 174 THR A C 1
ATOM 1320 O O . THR A 1 174 ? 8.701 -4.969 4.048 1.00 97.31 174 THR A O 1
ATOM 1323 N N . VAL A 1 175 ? 9.277 -5.270 1.896 1.00 97.75 175 VAL A N 1
ATOM 1324 C CA . VAL A 1 175 ? 8.432 -6.457 1.684 1.00 97.75 175 VAL A CA 1
ATOM 1325 C C . VAL A 1 175 ? 8.804 -7.567 2.663 1.00 97.75 175 VAL A C 1
ATOM 1327 O O . VAL A 1 175 ? 7.930 -8.141 3.310 1.00 97.75 175 VAL A O 1
ATOM 1330 N N . GLU A 1 176 ? 10.097 -7.855 2.836 1.00 97.88 176 GLU A N 1
ATOM 1331 C CA . GLU A 1 176 ? 10.563 -8.827 3.825 1.00 97.88 176 GLU A CA 1
ATOM 1332 C C . GLU A 1 176 ? 10.193 -8.411 5.249 1.00 97.88 176 GLU A C 1
ATOM 1334 O O . GLU A 1 176 ? 9.809 -9.261 6.054 1.00 97.88 176 GLU A O 1
ATOM 1339 N N . SER A 1 177 ? 10.255 -7.115 5.560 1.00 98.12 177 SER A N 1
ATOM 1340 C CA . SER A 1 177 ? 9.828 -6.596 6.863 1.00 98.12 177 SER A CA 1
ATOM 1341 C C . SER A 1 177 ? 8.335 -6.848 7.100 1.00 98.12 177 SER A C 1
ATOM 1343 O O . SER A 1 177 ? 7.963 -7.358 8.160 1.00 98.12 177 SER A O 1
ATOM 1345 N N . TRP A 1 178 ? 7.483 -6.582 6.108 1.00 98.50 178 TRP A N 1
ATOM 1346 C CA . TRP A 1 178 ? 6.059 -6.909 6.168 1.00 98.50 178 TRP A CA 1
ATOM 1347 C C . TRP A 1 178 ? 5.834 -8.413 6.345 1.00 98.50 178 TRP A C 1
ATOM 1349 O O . TRP A 1 178 ? 5.055 -8.823 7.204 1.00 98.50 178 TRP A O 1
ATOM 1359 N N . ILE A 1 179 ? 6.560 -9.260 5.615 1.00 98.25 179 ILE A N 1
ATOM 1360 C CA . ILE A 1 179 ? 6.449 -10.718 5.753 1.00 98.25 179 ILE A CA 1
ATOM 1361 C C . ILE A 1 179 ? 6.810 -11.167 7.175 1.00 98.25 179 ILE A C 1
ATOM 1363 O O . ILE A 1 179 ? 6.059 -11.911 7.806 1.00 98.25 179 ILE A O 1
ATOM 1367 N N . ILE A 1 180 ? 7.940 -10.705 7.709 1.00 97.81 180 ILE A N 1
ATOM 1368 C CA . ILE A 1 180 ? 8.449 -11.138 9.016 1.00 97.81 180 ILE A CA 1
ATOM 1369 C C . ILE A 1 180 ? 7.574 -10.628 10.168 1.00 97.81 180 ILE A C 1
ATOM 1371 O O . ILE A 1 180 ? 7.369 -11.352 11.146 1.00 97.81 180 ILE A O 1
ATOM 1375 N N . TYR A 1 181 ? 7.081 -9.392 10.083 1.00 98.38 181 TYR A N 1
ATOM 1376 C CA . TYR A 1 181 ? 6.439 -8.724 11.217 1.00 98.38 181 TYR A CA 1
ATOM 1377 C C . TYR A 1 181 ? 4.917 -8.592 11.101 1.00 98.38 181 TYR A C 1
ATOM 1379 O O . TYR A 1 181 ? 4.271 -8.505 12.140 1.00 98.38 181 TYR A O 1
ATOM 1387 N N . ALA A 1 182 ? 4.333 -8.625 9.898 1.00 98.31 182 ALA A N 1
ATOM 1388 C CA . ALA A 1 182 ? 2.880 -8.645 9.701 1.00 98.31 182 ALA A CA 1
ATOM 1389 C C . ALA A 1 182 ? 2.368 -10.056 9.378 1.00 98.31 182 ALA A C 1
ATOM 1391 O O . ALA A 1 182 ? 1.530 -10.577 10.110 1.00 98.31 182 ALA A O 1
ATOM 1392 N N . ASN A 1 183 ? 2.899 -10.720 8.344 1.00 98.31 183 ASN A N 1
ATOM 1393 C CA . ASN A 1 183 ? 2.404 -12.049 7.959 1.00 98.31 183 ASN A CA 1
ATOM 1394 C C . ASN A 1 183 ? 2.721 -13.117 9.013 1.00 98.31 183 ASN A C 1
ATOM 1396 O O . ASN A 1 183 ? 1.821 -13.802 9.480 1.00 98.31 183 ASN A O 1
ATOM 1400 N N . VAL A 1 184 ? 3.979 -13.248 9.440 1.00 97.44 184 VAL A N 1
ATOM 1401 C CA . VAL A 1 184 ? 4.357 -14.311 10.391 1.00 97.44 184 VAL A CA 1
ATOM 1402 C C . VAL A 1 184 ? 3.750 -14.100 11.785 1.00 97.44 184 VAL A C 1
ATOM 1404 O O . VAL A 1 184 ? 3.451 -15.081 12.462 1.00 97.44 184 VAL A O 1
ATOM 1407 N N . GLN A 1 185 ? 3.573 -12.851 12.231 1.00 97.06 185 GLN A N 1
ATOM 1408 C CA . GLN A 1 185 ? 3.065 -12.554 13.580 1.00 97.06 185 GLN A CA 1
ATOM 1409 C C . GLN A 1 185 ? 1.536 -12.483 13.653 1.00 97.06 185 GLN A C 1
ATOM 1411 O O . GLN A 1 185 ? 0.965 -12.915 14.652 1.00 97.06 185 GLN A O 1
ATOM 1416 N N . TYR A 1 186 ? 0.886 -11.948 12.615 1.00 98.00 186 TYR A N 1
ATOM 1417 C CA . TYR A 1 186 ? -0.544 -11.618 12.624 1.00 98.00 186 TYR A CA 1
ATOM 1418 C C . TYR A 1 186 ? -1.341 -12.310 11.503 1.00 98.00 186 TYR A C 1
ATOM 1420 O O . TYR A 1 186 ? -2.507 -12.003 11.309 1.00 98.00 186 TYR A O 1
ATOM 1428 N N . ASP A 1 187 ? -0.730 -13.225 10.741 1.00 97.06 187 ASP A N 1
ATOM 1429 C CA . ASP A 1 187 ? -1.321 -13.895 9.563 1.00 97.06 187 ASP A CA 1
ATOM 1430 C C . ASP A 1 187 ? -1.852 -12.935 8.475 1.00 97.06 187 ASP A C 1
ATOM 1432 O O . ASP A 1 187 ? -2.610 -13.341 7.585 1.00 97.06 187 ASP A O 1
ATOM 1436 N N . GLN A 1 188 ? -1.406 -11.670 8.494 1.00 98.50 188 GLN A N 1
ATOM 1437 C CA . GLN A 1 188 ? -1.782 -10.677 7.492 1.00 98.50 188 GLN A CA 1
ATOM 1438 C C . GLN A 1 188 ? -1.431 -11.202 6.099 1.00 98.50 188 GLN A C 1
ATOM 1440 O O . GLN A 1 188 ? -0.299 -11.628 5.840 1.00 98.50 188 GLN A O 1
ATOM 1445 N N . LYS A 1 189 ? -2.400 -11.166 5.182 1.00 98.44 189 LYS A N 1
ATOM 1446 C CA . LYS A 1 189 ? -2.155 -11.516 3.781 1.00 98.44 189 LYS A CA 1
ATOM 1447 C C . LYS A 1 189 ? -1.392 -10.381 3.125 1.00 98.44 189 LYS A C 1
ATOM 1449 O O . LYS A 1 189 ? -1.798 -9.222 3.224 1.00 98.44 189 LYS A O 1
ATOM 1454 N N . ILE A 1 190 ? -0.281 -10.731 2.483 1.00 98.44 190 ILE A N 1
ATOM 1455 C CA . ILE A 1 190 ? 0.620 -9.774 1.847 1.00 98.44 190 ILE A CA 1
ATOM 1456 C C . ILE A 1 190 ? 0.728 -10.105 0.376 1.00 98.44 190 ILE A C 1
ATOM 1458 O O . ILE A 1 190 ? 0.889 -11.262 -0.015 1.00 98.44 190 ILE A O 1
ATOM 1462 N N . ALA A 1 191 ? 0.689 -9.069 -0.436 1.00 98.31 191 ALA A N 1
ATOM 1463 C CA . ALA A 1 191 ? 1.075 -9.124 -1.822 1.00 98.31 191 ALA A CA 1
ATOM 1464 C C . ALA A 1 191 ? 2.049 -7.974 -2.114 1.00 98.31 191 ALA A C 1
ATOM 1466 O O . ALA A 1 191 ? 2.161 -7.043 -1.319 1.00 98.31 191 ALA A O 1
ATOM 1467 N N . ALA A 1 192 ? 2.806 -8.046 -3.206 1.00 98.19 192 ALA A N 1
ATOM 1468 C CA . ALA A 1 192 ? 3.850 -7.053 -3.452 1.00 98.19 192 ALA A CA 1
ATOM 1469 C C . ALA A 1 192 ? 3.951 -6.654 -4.920 1.00 98.19 192 ALA A C 1
ATOM 1471 O O . ALA A 1 192 ? 3.796 -7.488 -5.808 1.00 98.19 192 ALA A O 1
ATOM 1472 N N . GLY A 1 193 ? 4.269 -5.390 -5.181 1.00 97.56 193 GLY A N 1
ATOM 1473 C CA . GLY A 1 193 ? 4.734 -4.926 -6.482 1.00 97.56 193 GLY A CA 1
ATOM 1474 C C . GLY A 1 193 ? 6.142 -4.377 -6.345 1.00 97.56 193 GLY A C 1
ATOM 1475 O O . GLY A 1 193 ? 6.366 -3.401 -5.642 1.00 97.56 193 GLY A O 1
ATOM 1476 N N . VAL A 1 194 ? 7.116 -4.999 -6.996 1.00 97.25 194 VAL A N 1
ATOM 1477 C CA . VAL A 1 194 ? 8.525 -4.688 -6.733 1.00 97.25 194 VAL A CA 1
ATOM 1478 C C . VAL A 1 194 ? 9.286 -4.319 -7.991 1.00 97.25 194 VAL A C 1
ATOM 1480 O O . VAL A 1 194 ? 8.888 -4.660 -9.105 1.00 97.25 194 VAL A O 1
ATOM 1483 N N . THR A 1 195 ? 10.408 -3.620 -7.820 1.00 95.19 195 THR A N 1
ATOM 1484 C CA . THR A 1 195 ? 11.307 -3.322 -8.943 1.00 95.19 195 THR A CA 1
ATOM 1485 C C . THR A 1 195 ? 11.907 -4.603 -9.517 1.00 95.19 195 THR A C 1
ATOM 1487 O O . THR A 1 195 ? 12.065 -5.616 -8.823 1.00 95.19 195 THR A O 1
ATOM 1490 N N . GLY A 1 196 ? 12.350 -4.537 -10.775 1.00 91.06 196 GLY A N 1
ATOM 1491 C CA . GLY A 1 196 ? 13.090 -5.643 -11.391 1.00 91.06 196 GLY A CA 1
ATOM 1492 C C . GLY A 1 196 ? 14.389 -6.011 -10.655 1.00 91.06 196 GLY A C 1
ATOM 1493 O O . GLY A 1 196 ? 14.911 -7.109 -10.839 1.00 91.06 196 GLY A O 1
ATOM 1494 N N . VAL A 1 197 ? 14.905 -5.122 -9.798 1.00 91.00 197 VAL A N 1
ATOM 1495 C CA . VAL A 1 197 ? 16.128 -5.341 -9.010 1.00 91.00 197 VAL A CA 1
ATOM 1496 C C . VAL A 1 197 ? 15.913 -6.368 -7.898 1.00 91.00 197 VAL A C 1
ATOM 1498 O O . VAL A 1 197 ? 16.800 -7.184 -7.644 1.00 91.00 197 VAL A O 1
ATOM 1501 N N . ILE A 1 198 ? 14.751 -6.346 -7.238 1.00 93.38 198 ILE A N 1
ATOM 1502 C CA . ILE A 1 198 ? 14.498 -7.179 -6.050 1.00 93.38 198 ILE A CA 1
ATOM 1503 C C . ILE A 1 198 ? 13.533 -8.340 -6.312 1.00 93.38 198 ILE A C 1
ATOM 1505 O O . ILE A 1 198 ? 13.434 -9.239 -5.483 1.00 93.38 198 ILE A O 1
ATOM 1509 N N . ILE A 1 199 ? 12.881 -8.398 -7.479 1.00 93.94 199 ILE A N 1
ATOM 1510 C CA . ILE A 1 199 ? 11.874 -9.430 -7.769 1.00 93.94 199 ILE A CA 1
ATOM 1511 C C . ILE A 1 199 ? 12.357 -10.869 -7.573 1.00 93.94 199 ILE A C 1
ATOM 1513 O O . ILE A 1 199 ? 11.623 -11.704 -7.046 1.00 93.94 199 ILE A O 1
ATOM 1517 N N . ALA A 1 200 ? 13.602 -11.173 -7.951 1.00 92.75 200 ALA A N 1
ATOM 1518 C CA . ALA A 1 200 ? 14.153 -12.518 -7.809 1.00 92.75 200 ALA A CA 1
ATOM 1519 C C . ALA A 1 200 ? 14.128 -13.006 -6.346 1.00 92.75 200 ALA A C 1
ATOM 1521 O O . ALA A 1 200 ? 13.966 -14.199 -6.095 1.00 92.75 200 ALA A O 1
ATOM 1522 N N . GLN A 1 201 ? 14.242 -12.076 -5.394 1.00 94.56 201 GLN A N 1
ATOM 1523 C CA . GLN A 1 201 ? 14.247 -12.341 -3.956 1.00 94.56 201 GLN A CA 1
ATOM 1524 C C . GLN A 1 201 ? 12.841 -12.659 -3.423 1.00 94.56 201 GLN A C 1
ATOM 1526 O O . GLN A 1 201 ? 12.719 -13.283 -2.374 1.00 94.56 201 GLN A O 1
ATOM 1531 N N . MET A 1 202 ? 11.782 -12.290 -4.158 1.00 96.38 202 MET A N 1
ATOM 1532 C CA . MET A 1 202 ? 10.386 -12.470 -3.740 1.00 96.38 202 MET A CA 1
ATOM 1533 C C . MET A 1 202 ? 9.817 -13.856 -4.067 1.00 96.38 202 MET A C 1
ATOM 1535 O O . MET A 1 202 ? 8.888 -14.323 -3.406 1.00 96.38 202 MET A O 1
ATOM 1539 N N . PHE A 1 203 ? 10.375 -14.557 -5.060 1.00 94.50 203 PHE A N 1
ATOM 1540 C CA . PHE A 1 203 ? 9.864 -15.865 -5.488 1.00 94.50 203 PHE A CA 1
ATOM 1541 C C . PHE A 1 203 ? 9.821 -16.937 -4.387 1.00 94.50 203 PHE A C 1
ATOM 1543 O O . PHE A 1 203 ? 8.832 -17.670 -4.354 1.00 94.50 203 PHE A O 1
ATOM 1550 N N . PRO A 1 204 ? 10.812 -17.059 -3.480 1.00 96.38 204 PRO A N 1
ATOM 1551 C CA . PRO A 1 204 ? 10.715 -17.994 -2.361 1.00 96.38 204 PRO A CA 1
ATOM 1552 C C . PRO A 1 204 ? 9.468 -17.762 -1.497 1.00 96.38 204 PRO A C 1
ATOM 1554 O O . PRO A 1 204 ? 8.776 -18.721 -1.173 1.00 96.38 204 PRO A O 1
ATOM 1557 N N . TYR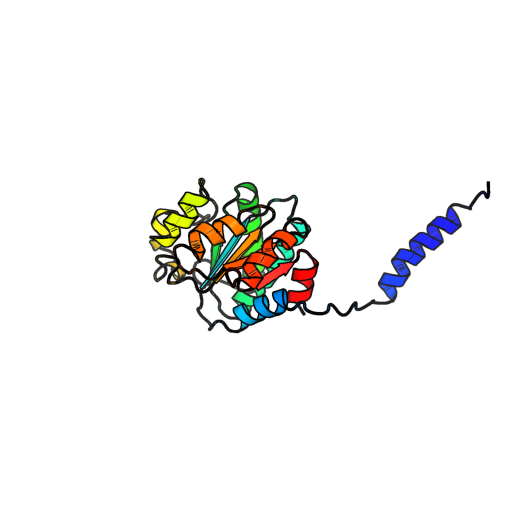 A 1 205 ? 9.131 -16.503 -1.197 1.00 96.38 205 TYR A N 1
ATOM 1558 C CA . TYR A 1 205 ? 7.953 -16.155 -0.393 1.00 96.38 205 TYR A CA 1
ATOM 1559 C C . TYR A 1 205 ? 6.635 -16.402 -1.133 1.00 96.38 205 TYR A C 1
ATOM 1561 O O . TYR A 1 205 ? 5.639 -16.799 -0.528 1.00 96.38 205 TYR A O 1
ATOM 1569 N N . LEU A 1 206 ? 6.629 -16.225 -2.456 1.00 94.19 206 LEU A N 1
ATOM 1570 C CA . LEU A 1 206 ? 5.494 -16.600 -3.300 1.00 94.19 206 LEU A CA 1
ATOM 1571 C C . LEU A 1 206 ? 5.284 -18.125 -3.318 1.00 94.19 206 LEU A C 1
ATOM 1573 O O . LEU A 1 206 ? 4.153 -18.600 -3.283 1.00 94.19 206 LEU A O 1
ATOM 1577 N N . GLN A 1 207 ? 6.366 -18.908 -3.345 1.00 93.38 207 GLN A N 1
ATOM 1578 C CA . GLN A 1 207 ? 6.305 -20.375 -3.341 1.00 93.38 207 GLN A CA 1
ATOM 1579 C C . GLN A 1 207 ? 5.836 -20.946 -1.999 1.00 93.38 207 GLN A C 1
ATOM 1581 O O . GLN A 1 207 ? 5.146 -21.964 -1.982 1.00 93.38 207 GLN A O 1
ATOM 1586 N N . THR A 1 208 ? 6.197 -20.307 -0.883 1.00 94.56 208 THR A N 1
ATOM 1587 C CA . THR A 1 208 ? 5.744 -20.701 0.461 1.00 94.56 208 THR A CA 1
ATOM 1588 C C . THR A 1 208 ? 4.342 -20.188 0.799 1.00 94.56 208 THR A C 1
ATOM 1590 O O . THR A 1 208 ? 3.792 -20.587 1.822 1.00 94.56 208 THR A O 1
ATOM 1593 N N . GLY A 1 209 ? 3.752 -19.335 -0.048 1.00 92.88 209 GLY A N 1
ATOM 1594 C CA . GLY A 1 209 ? 2.437 -18.725 0.175 1.00 92.88 209 GLY A CA 1
ATOM 1595 C C . GLY A 1 209 ? 2.441 -17.561 1.170 1.00 92.88 209 GLY A C 1
ATOM 1596 O O . GLY A 1 209 ? 1.375 -17.106 1.572 1.00 92.88 209 GLY A O 1
ATOM 1597 N N . GLN A 1 210 ? 3.620 -17.071 1.564 1.00 95.56 210 GLN A N 1
ATOM 1598 C CA . GLN A 1 210 ? 3.763 -15.867 2.393 1.00 95.56 210 GLN A CA 1
ATOM 1599 C C . GLN A 1 210 ? 3.467 -14.588 1.599 1.00 95.56 210 GLN A C 1
ATOM 1601 O O . GLN A 1 210 ? 3.073 -13.581 2.181 1.00 95.56 210 GLN A O 1
ATOM 1606 N N . LEU A 1 211 ? 3.618 -14.646 0.271 1.00 97.25 211 LEU A N 1
ATOM 1607 C CA . LEU A 1 211 ? 3.036 -13.688 -0.665 1.00 97.25 211 LEU A CA 1
ATOM 1608 C C . LEU A 1 211 ? 1.882 -14.348 -1.424 1.00 97.25 211 LEU A C 1
ATOM 1610 O O . LEU A 1 211 ? 2.056 -15.423 -1.998 1.00 97.25 211 LEU A O 1
ATOM 1614 N N . VAL A 1 212 ? 0.720 -13.693 -1.468 1.00 96.81 212 VAL A N 1
ATOM 1615 C CA . VAL A 1 212 ? -0.457 -14.178 -2.218 1.00 96.81 212 VAL A CA 1
ATOM 1616 C C . VAL A 1 212 ? -0.424 -13.775 -3.696 1.00 96.81 212 VAL A C 1
ATOM 1618 O O . VAL A 1 212 ? -1.115 -14.369 -4.522 1.00 96.81 212 VAL A O 1
ATOM 1621 N N . GLY A 1 213 ? 0.418 -12.802 -4.048 1.00 95.31 213 GLY A N 1
ATOM 1622 C CA . GLY A 1 213 ? 0.607 -12.311 -5.408 1.00 95.31 213 GLY A CA 1
ATOM 1623 C C . GLY A 1 213 ? 1.845 -11.421 -5.520 1.00 95.31 213 GLY A C 1
ATOM 1624 O O . GLY A 1 213 ? 2.330 -10.897 -4.515 1.00 95.31 213 GLY A O 1
ATOM 1625 N N . LEU A 1 214 ? 2.360 -11.260 -6.741 1.00 95.50 214 LEU A N 1
ATOM 1626 C CA . LEU A 1 214 ? 3.574 -10.488 -7.011 1.00 95.50 214 LEU A CA 1
ATOM 1627 C C . LEU A 1 214 ? 3.491 -9.792 -8.377 1.00 95.50 214 LEU A C 1
ATOM 1629 O O . LEU A 1 214 ? 3.232 -10.461 -9.375 1.00 95.50 214 LEU A O 1
ATOM 1633 N N . LEU A 1 215 ? 3.767 -8.487 -8.425 1.00 93.50 215 LEU A N 1
ATOM 1634 C CA . LEU A 1 215 ? 3.902 -7.693 -9.650 1.00 93.50 215 LEU A CA 1
ATOM 1635 C C . LEU A 1 215 ? 5.369 -7.317 -9.913 1.00 93.50 215 LEU A C 1
ATOM 1637 O O . LEU A 1 215 ? 6.132 -7.025 -8.989 1.00 93.50 215 LEU A O 1
ATOM 1641 N N . SER A 1 216 ? 5.754 -7.315 -11.193 1.00 85.50 216 SER A N 1
ATOM 1642 C CA . SER A 1 216 ? 7.140 -7.147 -11.651 1.00 85.50 216 SER A CA 1
ATOM 1643 C C . SER A 1 216 ? 7.393 -5.847 -12.416 1.00 85.50 216 SER A C 1
ATOM 1645 O O . SER A 1 216 ? 7.331 -5.839 -13.650 1.00 85.50 216 SER A O 1
ATOM 1647 N N . GLY A 1 217 ? 7.789 -4.775 -11.732 1.00 77.12 217 GLY A N 1
ATOM 1648 C CA . GLY A 1 217 ? 8.173 -3.505 -12.360 1.00 77.12 217 GLY A CA 1
ATOM 1649 C C . GLY A 1 217 ? 7.169 -3.013 -13.417 1.00 77.12 217 GLY A C 1
ATOM 1650 O O . GLY A 1 217 ? 5.964 -3.233 -13.312 1.00 77.12 217 GLY A O 1
ATOM 1651 N N . ILE A 1 218 ? 7.672 -2.396 -14.492 1.00 70.00 218 ILE A N 1
ATOM 1652 C CA . ILE A 1 218 ? 6.827 -1.853 -15.579 1.00 70.00 218 ILE A CA 1
ATOM 1653 C C . ILE A 1 218 ? 5.991 -2.945 -16.266 1.00 70.00 218 ILE A C 1
ATOM 1655 O O . ILE A 1 218 ? 4.854 -2.695 -16.662 1.00 70.00 218 ILE A O 1
ATOM 1659 N N . LEU A 1 219 ? 6.538 -4.159 -16.401 1.00 74.12 219 LEU A N 1
ATOM 1660 C CA . LEU A 1 219 ? 5.819 -5.273 -17.021 1.00 74.12 219 LEU A CA 1
ATOM 1661 C C . LEU A 1 219 ? 4.618 -5.696 -16.169 1.00 74.12 219 LEU A C 1
ATOM 1663 O O . LEU A 1 219 ? 3.555 -5.948 -16.719 1.00 74.12 219 LEU A O 1
ATOM 1667 N N . GLY A 1 220 ? 4.767 -5.700 -14.843 1.00 68.56 220 GLY A N 1
ATOM 1668 C CA . GLY A 1 220 ? 3.692 -6.001 -13.904 1.00 68.56 220 GLY A CA 1
ATOM 1669 C C . GLY A 1 220 ? 2.526 -5.025 -14.025 1.00 68.56 220 GLY A C 1
ATOM 1670 O O . GLY A 1 220 ? 1.384 -5.463 -14.037 1.00 68.56 220 GLY A O 1
ATOM 1671 N N . ALA A 1 221 ? 2.801 -3.727 -14.198 1.00 70.88 221 ALA A N 1
ATOM 1672 C CA . ALA A 1 221 ? 1.751 -2.732 -14.434 1.00 70.88 221 ALA A CA 1
ATOM 1673 C C . ALA A 1 221 ? 1.008 -2.988 -15.751 1.00 70.88 221 ALA A C 1
ATOM 1675 O O . ALA A 1 221 ? -0.218 -2.991 -15.780 1.00 70.88 221 ALA A O 1
ATOM 1676 N N . ALA A 1 222 ? 1.755 -3.242 -16.831 1.00 70.12 222 ALA A N 1
ATOM 1677 C CA . ALA A 1 222 ? 1.168 -3.524 -18.136 1.00 70.12 222 ALA A CA 1
ATOM 1678 C C . ALA A 1 222 ? 0.345 -4.820 -18.126 1.00 70.12 222 ALA A C 1
ATOM 1680 O O . ALA A 1 222 ? -0.717 -4.870 -18.729 1.00 70.12 222 ALA A O 1
ATOM 1681 N N . GLU A 1 223 ? 0.816 -5.866 -17.447 1.00 76.81 223 GLU A N 1
ATOM 1682 C CA . GLU A 1 223 ? 0.065 -7.109 -17.263 1.00 76.81 223 GLU A CA 1
ATOM 1683 C C . GLU A 1 223 ? -1.216 -6.881 -16.454 1.00 76.81 223 GLU A C 1
ATOM 1685 O O . GLU A 1 223 ? -2.246 -7.428 -16.812 1.00 76.81 223 GLU A O 1
ATOM 1690 N N . TYR A 1 224 ? -1.170 -6.060 -15.404 1.00 76.44 224 TYR A N 1
ATOM 1691 C CA . TYR A 1 224 ? -2.302 -5.834 -14.503 1.00 76.44 224 TYR A CA 1
ATOM 1692 C C . TYR A 1 224 ? -3.469 -5.059 -15.133 1.00 76.44 224 TYR A C 1
ATOM 1694 O O . TYR A 1 224 ? -4.612 -5.223 -14.716 1.00 76.44 224 TYR A O 1
ATOM 1702 N N . GLU A 1 225 ? -3.191 -4.194 -16.111 1.00 72.75 225 GLU A N 1
ATOM 1703 C CA . GLU A 1 225 ? -4.218 -3.414 -16.819 1.00 72.75 225 GLU A CA 1
ATOM 1704 C C . GLU A 1 225 ? -4.876 -4.164 -18.000 1.00 72.75 225 GLU A C 1
ATOM 1706 O O . GLU A 1 225 ? -5.823 -3.633 -18.584 1.00 72.75 225 GLU A O 1
ATOM 1711 N N . ASN A 1 226 ? -4.383 -5.354 -18.376 1.00 56.81 226 ASN A N 1
ATOM 1712 C CA . ASN A 1 226 ? -4.905 -6.164 -19.493 1.00 56.81 226 ASN A CA 1
ATOM 1713 C C . ASN A 1 226 ? -5.899 -7.235 -19.033 1.00 56.81 226 ASN A C 1
ATOM 1715 O O . ASN A 1 226 ? -6.921 -7.404 -19.739 1.00 56.81 226 ASN A O 1
#

Secondary structure (DSSP, 8-state):
-----HHHHHHHHHHHHHHHHHTT--------HHHHHHHHHHHHSPTT-EEEEEEE--TTTHHHHHHHHHHHHHHHHHTT-EEEEEESSGGGHHHHHHHHHHHHHHHTPPBTTTEEEEEE-S-HHHHHHHHTT-HHHH-SB-TTS-BGGG-GGGTT--SGGG-SEEEEEESSTHHHHHIIIIIHHH---EEEEE-TTTHHHHHHHHHHTSSS-EEEHHHHHHHHT-

pLDDT: mean 92.64, std 10.37, range [49.75, 98.88]

Foldseek 3Di:
DDPPDVVVVVVVVVCVVVVCVVVVPPPPLPQDPQLCLVLVLLVPDAALAEEEEEAADAPVQCQFQLLQVLLSLLSCLVRNYAYEYEYADQRCQVVRVVSNVVSCVVSVNDELRRYFYLYYDYDLLCQLQVQQQFNCVRRQATPVRHGLCVRNSSVPRGHLVRHQEYEYEHADCSQVSCLVRPCVPRVHAYAYEYEQVCVVVCVVCVVVNSHSHYAYTNSSSVSSVD